Protein AF-0000000080281641 (afdb_homodimer)

Organism: Amycolatopsis orientalis (NCBI:txid31958)

Nearest PDB structures (foldseek):
  5h3r-assembly1_B  TM=7.819E-01  e=1.819E-07  Escherichia coli K-12
  4zzl-assembly1_B  TM=8.267E-01  e=6.321E-07  Pseudomonas aeruginosa
  3bpx-assembly1_A  TM=8.355E-01  e=1.712E-06  unclassified
  1lnw-assembly7_A  TM=7.810E-01  e=3.847E-06  Pseudomonas aeruginosa
  8xzu-assembly1_A  TM=7.624E-01  e=7.171E-06  Escherichia coli O127:H6 str. E2348/69

Radius of gyration: 20.82 Å; Cα contacts (8 Å, |Δi|>4): 315; chains: 2; bounding box: 54×54×47 Å

Solvent-accessible surface area (backbone atoms only — not comparable to full-atom values): 16479 Å² total; per-residue (Å²): 128,52,71,59,52,50,40,51,51,50,32,52,52,40,51,51,50,43,42,49,51,51,50,48,50,51,51,50,53,28,71,76,47,66,68,66,54,67,73,44,48,51,54,51,50,50,31,70,73,70,40,61,41,37,61,65,54,52,12,63,74,65,73,49,53,53,68,59,44,51,53,41,48,52,54,34,41,74,71,47,29,36,40,79,43,67,29,89,90,39,76,87,39,47,33,36,34,70,24,74,55,27,49,52,52,50,52,53,51,48,52,54,48,51,53,51,45,43,74,33,45,58,85,52,52,62,64,58,49,44,50,53,34,51,53,45,44,53,50,45,51,35,42,45,58,52,55,53,55,61,61,63,75,104,128,52,72,59,52,51,40,50,52,49,34,52,52,42,51,51,50,43,40,50,51,52,48,52,50,51,52,50,53,29,71,78,46,63,69,68,53,67,72,46,47,52,55,50,51,48,30,70,74,70,38,62,41,36,62,66,54,52,12,63,75,62,69,49,55,53,69,58,44,50,54,40,47,52,53,34,40,75,70,47,28,35,41,77,42,67,29,91,90,39,76,88,39,49,34,36,35,71,24,74,57,28,49,52,51,50,52,52,50,50,53,53,48,52,54,50,45,43,73,34,45,60,87,53,53,62,65,59,48,44,51,52,34,51,53,47,43,53,50,46,53,34,41,46,58,54,57,53,55,61,62,62,73,104

Structure (mmCIF, N/CA/C/O backbone):
data_AF-0000000080281641-model_v1
#
loop_
_entity.id
_entity.type
_entity.pdbx_description
1 polymer 'MarR family transcriptional regulator'
#
loop_
_atom_site.group_PDB
_atom_site.id
_atom_site.type_symbol
_atom_site.label_atom_id
_atom_site.label_alt_id
_atom_site.label_comp_id
_atom_site.label_asym_id
_atom_site.label_entity_id
_atom_site.label_seq_id
_atom_site.pdbx_PDB_ins_code
_atom_site.Cartn_x
_atom_site.Cartn_y
_atom_site.Cartn_z
_atom_site.occupancy
_atom_site.B_iso_or_equiv
_atom_site.auth_seq_id
_atom_site.auth_comp_id
_atom_site.auth_asym_id
_atom_site.auth_atom_id
_atom_site.pdbx_PDB_model_num
ATOM 1 N N . MET A 1 1 ? 0.02 16.953 20.672 1 68.19 1 MET A N 1
ATOM 2 C CA . MET A 1 1 ? -0.411 15.617 20.234 1 68.19 1 MET A CA 1
ATOM 3 C C . MET A 1 1 ? -0.048 14.57 21.281 1 68.19 1 MET A C 1
ATOM 5 O O . MET A 1 1 ? 1.008 14.656 21.922 1 68.19 1 MET A O 1
ATOM 9 N N . SER A 1 2 ? -0.98 13.789 21.656 1 85.19 2 SER A N 1
ATOM 10 C CA . SER A 1 2 ? -0.761 12.75 22.656 1 85.19 2 SER A CA 1
ATOM 11 C C . SER A 1 2 ? 0.197 11.68 22.141 1 85.19 2 SER A C 1
ATOM 13 O O . SER A 1 2 ? 0.491 11.625 20.938 1 85.19 2 SER A O 1
ATOM 15 N N . SER A 1 3 ? 0.903 11.062 23 1 87.44 3 SER A N 1
ATOM 16 C CA . SER A 1 3 ? 1.768 9.945 22.641 1 87.44 3 SER A CA 1
ATOM 17 C C . SER A 1 3 ? 1.036 8.938 21.75 1 87.44 3 SER A C 1
ATOM 19 O O . SER A 1 3 ? 1.622 8.375 20.828 1 87.44 3 SER A O 1
ATOM 21 N N . ALA A 1 4 ? -0.242 8.844 22.125 1 87.19 4 ALA A N 1
ATOM 22 C CA . ALA A 1 4 ? -1.057 7.926 21.328 1 87.19 4 ALA A CA 1
ATOM 23 C C . ALA A 1 4 ? -1.213 8.43 19.906 1 87.19 4 ALA A C 1
ATOM 25 O O . ALA A 1 4 ? -1.166 7.648 18.953 1 87.19 4 ALA A O 1
ATOM 26 N N . ASP A 1 5 ? -1.375 9.758 19.766 1 88.88 5 ASP A N 1
ATOM 27 C CA . ASP A 1 5 ? -1.498 10.375 18.453 1 88.88 5 ASP A CA 1
ATOM 28 C C . ASP A 1 5 ? -0.212 10.211 17.641 1 88.88 5 ASP A C 1
ATOM 30 O O . ASP A 1 5 ? -0.256 9.906 16.453 1 88.88 5 ASP A O 1
ATOM 34 N N . ASP A 1 6 ? 0.881 10.367 18.328 1 89.75 6 ASP A N 1
ATOM 35 C CA . ASP A 1 6 ? 2.174 10.219 17.672 1 89.75 6 ASP A CA 1
ATOM 36 C C . ASP A 1 6 ? 2.369 8.797 17.156 1 89.75 6 ASP A C 1
ATOM 38 O O . ASP A 1 6 ? 2.875 8.594 16.047 1 89.75 6 ASP A O 1
ATOM 42 N N . ALA A 1 7 ? 1.945 7.855 18.031 1 90.94 7 ALA A N 1
ATOM 43 C CA . ALA A 1 7 ? 2.068 6.449 17.656 1 90.94 7 ALA A CA 1
ATOM 44 C C . ALA A 1 7 ? 1.245 6.145 16.406 1 90.94 7 ALA A C 1
ATOM 46 O O . ALA A 1 7 ? 1.7 5.422 15.516 1 90.94 7 ALA A O 1
ATOM 47 N N . ARG A 1 8 ? 0.127 6.715 16.312 1 92.06 8 ARG A N 1
ATOM 48 C CA . ARG A 1 8 ? -0.756 6.473 15.188 1 92.06 8 ARG A CA 1
ATOM 49 C C . ARG A 1 8 ? -0.228 7.152 13.922 1 92.06 8 ARG A C 1
ATOM 51 O O . ARG A 1 8 ? -0.331 6.602 12.828 1 92.06 8 ARG A O 1
ATOM 58 N N . VAL A 1 9 ? 0.333 8.281 14.07 1 88.62 9 VAL A N 1
ATOM 59 C CA . VAL A 1 9 ? 0.921 8.984 12.93 1 88.62 9 VAL A CA 1
ATOM 60 C C . VAL A 1 9 ? 2.121 8.195 12.406 1 88.62 9 VAL A C 1
ATOM 62 O O . VAL A 1 9 ? 2.301 8.062 11.195 1 88.62 9 VAL A O 1
ATOM 65 N N . ASP A 1 10 ? 2.887 7.695 13.32 1 90.75 10 ASP A N 1
ATOM 66 C CA . ASP A 1 10 ? 4.031 6.887 12.914 1 90.75 10 ASP A CA 1
ATOM 67 C C . ASP A 1 10 ? 3.584 5.617 12.195 1 90.75 10 ASP A C 1
ATOM 69 O O . ASP A 1 10 ? 4.23 5.176 11.242 1 90.75 10 ASP A O 1
ATOM 73 N N . LEU A 1 11 ? 2.502 5.047 12.672 1 94.19 11 LEU A N 1
ATOM 74 C CA . LEU A 1 11 ? 1.952 3.863 12.016 1 94.19 11 LEU A CA 1
ATOM 75 C C . LEU A 1 11 ? 1.547 4.18 10.578 1 94.19 11 LEU A C 1
ATOM 77 O O . LEU A 1 11 ? 1.856 3.416 9.656 1 94.19 11 LEU A O 1
ATOM 81 N N . MET A 1 12 ? 0.92 5.328 10.43 1 90.12 12 MET A N 1
ATOM 82 C CA . MET A 1 12 ? 0.544 5.758 9.086 1 90.12 12 MET A CA 1
ATOM 83 C C . MET A 1 12 ? 1.771 5.867 8.18 1 90.12 12 MET A C 1
ATOM 85 O O . MET A 1 12 ? 1.735 5.449 7.023 1 90.12 12 MET A O 1
ATOM 89 N N . ARG A 1 13 ? 2.805 6.395 8.688 1 86.75 13 ARG A N 1
ATOM 90 C CA . ARG A 1 13 ? 4.031 6.586 7.918 1 86.75 13 ARG A CA 1
ATOM 91 C C . ARG A 1 13 ? 4.625 5.25 7.488 1 86.75 13 ARG A C 1
ATOM 93 O O . ARG A 1 13 ? 5.043 5.09 6.34 1 86.75 13 ARG A O 1
ATOM 100 N N . GLU A 1 14 ? 4.668 4.305 8.367 1 93 14 GLU A N 1
ATOM 101 C CA . GLU A 1 14 ? 5.27 3.012 8.055 1 93 14 GLU A CA 1
ATOM 102 C C . GLU A 1 14 ? 4.383 2.201 7.117 1 93 14 GLU A C 1
ATOM 104 O O . GLU A 1 14 ? 4.883 1.445 6.281 1 93 14 GLU A O 1
ATOM 109 N N . LEU A 1 15 ? 3.082 2.322 7.277 1 93.56 15 LEU A N 1
ATOM 110 C CA . LEU A 1 15 ? 2.168 1.674 6.34 1 93.56 15 LEU A CA 1
ATOM 111 C C . LEU A 1 15 ? 2.346 2.23 4.934 1 93.56 15 LEU A C 1
ATOM 113 O O . LEU A 1 15 ? 2.369 1.473 3.961 1 93.56 15 LEU A O 1
ATOM 117 N N . LYS A 1 16 ? 2.449 3.504 4.828 1 88 16 LYS A N 1
ATOM 118 C CA . LYS A 1 16 ? 2.703 4.145 3.543 1 88 16 LYS A CA 1
ATOM 119 C C . LYS A 1 16 ? 4.02 3.664 2.939 1 88 16 LYS A C 1
ATOM 121 O O . LYS A 1 16 ? 4.086 3.352 1.748 1 88 16 LYS A O 1
ATOM 126 N N . ALA A 1 17 ? 5.051 3.662 3.783 1 88.38 17 ALA A N 1
ATOM 127 C CA . ALA A 1 17 ? 6.344 3.166 3.318 1 88.38 17 ALA A CA 1
ATOM 128 C C . ALA A 1 17 ? 6.238 1.726 2.828 1 88.38 17 ALA A C 1
ATOM 130 O O . ALA A 1 17 ? 6.801 1.373 1.788 1 88.38 17 ALA A O 1
ATOM 131 N N . ALA A 1 18 ? 5.535 0.893 3.568 1 93.88 18 ALA A N 1
ATOM 132 C CA . ALA A 1 18 ? 5.355 -0.501 3.174 1 93.88 18 ALA A CA 1
ATOM 133 C C . ALA A 1 18 ? 4.664 -0.603 1.815 1 93.88 18 ALA A C 1
ATOM 135 O O . ALA A 1 18 ? 5.055 -1.416 0.975 1 93.88 18 ALA A O 1
ATOM 136 N N . SER A 1 19 ? 3.641 0.213 1.631 1 91.12 19 SER A N 1
ATOM 137 C CA . SER A 1 19 ? 2.922 0.231 0.361 1 91.12 19 SER A CA 1
ATOM 138 C C . SER A 1 19 ? 3.836 0.654 -0.785 1 91.12 19 SER A C 1
ATOM 140 O O . SER A 1 19 ? 3.805 0.058 -1.863 1 91.12 19 SER A O 1
ATOM 142 N N . GLN A 1 20 ? 4.621 1.628 -0.599 1 85.25 20 GLN A N 1
ATOM 143 C CA . GLN A 1 20 ? 5.551 2.113 -1.613 1 85.25 20 GLN A CA 1
ATOM 144 C C . GLN A 1 20 ? 6.59 1.052 -1.962 1 85.25 20 GLN A C 1
ATOM 146 O O . GLN A 1 20 ? 6.914 0.854 -3.135 1 85.25 20 GLN A O 1
ATOM 151 N N . LEU A 1 21 ? 7.125 0.414 -0.939 1 89.06 21 LEU A N 1
ATOM 152 C CA . LEU A 1 21 ? 8.125 -0.626 -1.144 1 89.06 21 LEU A CA 1
ATOM 153 C C . LEU A 1 21 ? 7.527 -1.822 -1.876 1 89.06 21 LEU A C 1
ATOM 155 O O . LEU A 1 21 ? 8.164 -2.4 -2.756 1 89.06 21 LEU A O 1
ATOM 159 N N . GLN A 1 22 ? 6.336 -2.193 -1.469 1 89.12 22 GLN A N 1
ATOM 160 C CA . GLN A 1 22 ? 5.637 -3.26 -2.18 1 89.12 22 GLN A CA 1
ATOM 161 C C . GLN A 1 22 ? 5.445 -2.906 -3.65 1 89.12 22 GLN A C 1
ATOM 163 O O . GLN A 1 22 ? 5.656 -3.746 -4.527 1 89.12 22 GLN A O 1
ATOM 168 N N . HIS A 1 23 ? 5.055 -1.687 -3.959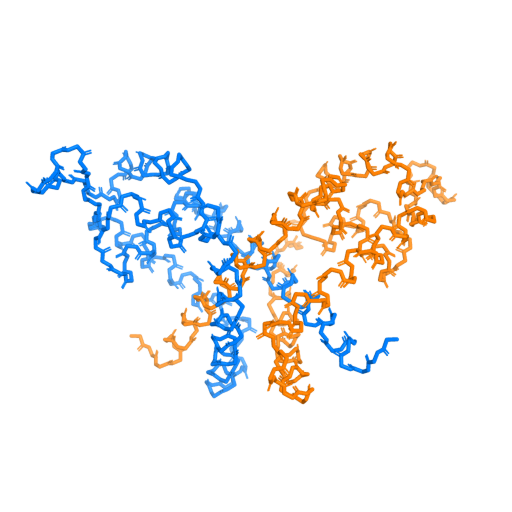 1 84.5 23 HIS A N 1
ATOM 169 C CA . HIS A 1 23 ? 4.887 -1.227 -5.332 1 84.5 23 HIS A CA 1
ATOM 170 C C . HIS A 1 23 ? 6.203 -1.284 -6.098 1 84.5 23 HIS A C 1
ATOM 172 O O . HIS A 1 23 ? 6.242 -1.751 -7.238 1 84.5 23 HIS A O 1
ATOM 178 N N . ALA A 1 24 ? 7.254 -0.791 -5.461 1 84.25 24 ALA A N 1
ATOM 179 C CA . ALA A 1 24 ? 8.57 -0.804 -6.086 1 84.25 24 ALA A CA 1
ATOM 180 C C . ALA A 1 24 ? 8.992 -2.225 -6.453 1 84.25 24 ALA A C 1
ATOM 182 O O . ALA A 1 24 ? 9.508 -2.463 -7.547 1 84.25 24 ALA A O 1
ATOM 183 N N . TRP A 1 25 ? 8.781 -3.146 -5.543 1 85.81 25 TRP A N 1
ATOM 184 C CA . TRP A 1 25 ? 9.125 -4.539 -5.812 1 85.81 25 TRP A CA 1
ATOM 185 C C . TRP A 1 25 ? 8.289 -5.086 -6.969 1 85.81 25 TRP A C 1
ATOM 187 O O . TRP A 1 25 ? 8.812 -5.77 -7.852 1 85.81 25 TRP A O 1
ATOM 197 N N . ILE A 1 26 ? 6.969 -4.84 -6.957 1 83.62 26 ILE A N 1
ATOM 198 C CA . ILE A 1 26 ? 6.059 -5.328 -7.988 1 83.62 26 ILE A CA 1
ATOM 199 C C . ILE A 1 26 ? 6.484 -4.789 -9.352 1 83.62 26 ILE A C 1
ATOM 201 O O . ILE A 1 26 ? 6.543 -5.535 -10.328 1 83.62 26 ILE A O 1
ATOM 205 N N . MET A 1 27 ? 6.793 -3.531 -9.414 1 80.5 27 MET A N 1
ATOM 206 C CA . MET A 1 27 ? 7.211 -2.916 -10.672 1 80.5 27 MET A CA 1
ATOM 207 C C . MET A 1 27 ? 8.531 -3.508 -11.148 1 80.5 27 MET A C 1
ATOM 209 O O . MET A 1 27 ? 8.703 -3.764 -12.344 1 80.5 27 MET A O 1
ATOM 213 N N . GLN A 1 28 ? 9.414 -3.682 -10.273 1 80.5 28 GLN A N 1
ATOM 214 C CA . GLN A 1 28 ? 10.695 -4.281 -10.633 1 80.5 28 GLN A CA 1
ATOM 215 C C . GLN A 1 28 ? 10.508 -5.707 -11.141 1 80.5 28 GLN A C 1
ATOM 217 O O . GLN A 1 28 ? 11.117 -6.094 -12.148 1 80.5 28 GLN A O 1
ATOM 222 N N . ALA A 1 29 ? 9.719 -6.473 -10.414 1 79 29 ALA A N 1
ATOM 223 C CA . ALA A 1 29 ? 9.453 -7.848 -10.828 1 79 29 ALA A CA 1
ATOM 224 C C . ALA A 1 29 ? 8.789 -7.895 -12.203 1 79 29 ALA A C 1
ATOM 226 O O . ALA A 1 29 ? 9.062 -8.789 -13 1 79 29 ALA A O 1
ATOM 227 N N . TRP A 1 30 ? 7.918 -6.957 -12.453 1 76.19 30 TRP A N 1
ATOM 228 C CA . TRP A 1 30 ? 7.223 -6.863 -13.727 1 76.19 30 TRP A CA 1
ATOM 229 C C . TRP A 1 30 ? 8.188 -6.496 -14.852 1 76.19 30 TRP A C 1
ATOM 231 O O . TRP A 1 30 ? 8.07 -6.996 -15.969 1 76.19 30 TRP A O 1
ATOM 241 N N . GLN A 1 31 ? 9.078 -5.57 -14.562 1 72.5 31 GLN A N 1
ATOM 242 C CA . GLN A 1 31 ? 10.086 -5.195 -15.547 1 72.5 31 GLN A CA 1
ATOM 243 C C . GLN A 1 31 ? 10.953 -6.391 -15.93 1 72.5 31 GLN A C 1
ATOM 245 O O . GLN A 1 31 ? 11.328 -6.551 -17.094 1 72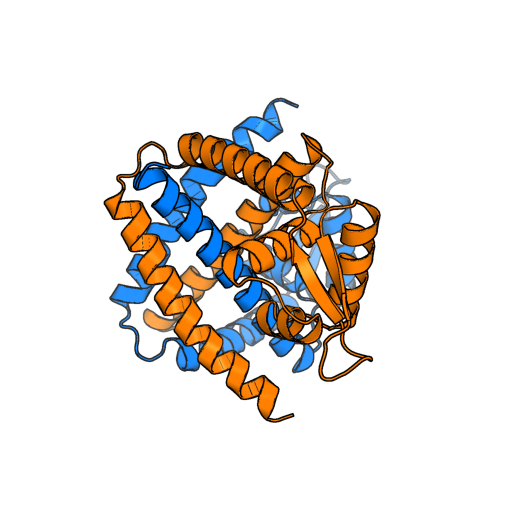.5 31 GLN A O 1
ATOM 250 N N . ASP A 1 32 ? 11.203 -7.113 -14.984 1 70.31 32 ASP A N 1
ATOM 251 C CA . ASP A 1 32 ? 12.055 -8.273 -15.219 1 70.31 32 ASP A CA 1
ATOM 252 C C . ASP A 1 32 ? 11.297 -9.367 -15.984 1 70.31 32 ASP A C 1
ATOM 254 O O . ASP A 1 32 ? 11.898 -10.133 -16.734 1 70.31 32 ASP A O 1
ATOM 258 N N . ASP A 1 33 ? 9.922 -9.336 -15.773 1 67.56 33 ASP A N 1
ATOM 259 C CA . ASP A 1 33 ? 9.086 -10.328 -16.438 1 67.56 33 ASP A CA 1
ATOM 260 C C . ASP A 1 33 ? 7.707 -9.758 -16.766 1 67.56 33 ASP A C 1
ATOM 262 O O . ASP A 1 33 ? 6.75 -9.961 -16.016 1 67.56 33 ASP A O 1
ATOM 266 N N . PRO A 1 34 ? 7.574 -8.984 -17.875 1 63.97 34 PRO A N 1
ATOM 267 C CA . PRO A 1 34 ? 6.418 -8.156 -18.234 1 63.97 34 PRO A CA 1
ATOM 268 C C . PRO A 1 34 ? 5.148 -8.977 -18.438 1 63.97 34 PRO A C 1
ATOM 270 O O . PRO A 1 34 ? 4.066 -8.414 -18.625 1 63.97 34 PRO A O 1
ATOM 273 N N . GLY A 1 35 ? 5.352 -10.234 -18.047 1 65 35 GLY A N 1
ATOM 274 C CA . GLY A 1 35 ? 4.164 -11.039 -18.281 1 65 35 GLY A CA 1
ATOM 275 C C . GLY A 1 35 ? 2.877 -10.328 -17.906 1 65 35 GLY A C 1
ATOM 276 O O . GLY A 1 35 ? 2.559 -9.273 -18.469 1 65 35 GLY A O 1
ATOM 277 N N . LEU A 1 36 ? 2.252 -10.461 -16.875 1 69.19 36 LEU A N 1
ATOM 278 C CA . LEU A 1 36 ? 0.941 -9.984 -16.453 1 69.19 36 LEU A CA 1
ATOM 279 C C . LEU A 1 36 ? 1.062 -8.672 -15.688 1 69.19 36 LEU A C 1
ATOM 281 O O . LEU A 1 36 ? 1.889 -8.547 -14.781 1 69.19 36 LEU A O 1
ATOM 285 N N . HIS A 1 37 ? 0.288 -7.715 -16.156 1 73.94 37 HIS A N 1
ATOM 286 C CA . HIS A 1 37 ? 0.202 -6.457 -15.414 1 73.94 37 HIS A CA 1
ATOM 287 C C . HIS A 1 37 ? -0.095 -6.699 -13.938 1 73.94 37 HIS A C 1
ATOM 289 O O . HIS A 1 37 ? -0.904 -7.566 -13.602 1 73.94 37 HIS A O 1
ATOM 295 N N . PRO A 1 38 ? 0.53 -5.988 -13.133 1 76.69 38 PRO A N 1
ATOM 296 C CA . PRO A 1 38 ? 0.36 -6.176 -11.695 1 76.69 38 PRO A CA 1
ATOM 297 C C . PRO A 1 38 ? -1.106 -6.176 -11.266 1 76.69 38 PRO A C 1
ATOM 299 O O . PRO A 1 38 ? -1.5 -6.957 -10.398 1 76.69 38 PRO A O 1
ATOM 302 N N . ALA A 1 39 ? -1.882 -5.328 -11.891 1 72.31 39 ALA A N 1
ATOM 303 C CA . ALA A 1 39 ? -3.303 -5.281 -11.555 1 72.31 39 ALA A CA 1
ATOM 304 C C . ALA A 1 39 ? -3.996 -6.59 -11.914 1 72.31 39 ALA A C 1
ATOM 306 O O . ALA A 1 39 ? -4.875 -7.059 -11.188 1 72.31 39 ALA A O 1
ATOM 307 N N . ALA A 1 40 ? -3.562 -7.129 -12.953 1 74.38 40 ALA A N 1
ATOM 308 C CA . ALA A 1 40 ? -4.121 -8.406 -13.398 1 74.38 40 ALA A CA 1
ATOM 309 C C . ALA A 1 40 ? -3.684 -9.539 -12.477 1 74.38 40 ALA A C 1
ATOM 311 O O . ALA A 1 40 ? -4.473 -10.438 -12.172 1 74.38 40 ALA A O 1
ATOM 312 N N . ALA A 1 41 ? -2.453 -9.406 -11.984 1 78.31 41 ALA A N 1
ATOM 313 C CA . ALA A 1 41 ? -1.923 -10.422 -11.078 1 78.31 41 ALA A CA 1
ATOM 314 C C . ALA A 1 41 ? -2.713 -10.453 -9.773 1 78.31 41 ALA A C 1
ATOM 316 O O . ALA A 1 41 ? -2.926 -11.523 -9.195 1 78.31 41 ALA A O 1
ATOM 317 N N . MET A 1 42 ? -3.08 -9.328 -9.344 1 82.06 42 MET A N 1
ATOM 318 C CA . MET A 1 42 ? -3.852 -9.25 -8.109 1 82.06 42 MET A CA 1
ATOM 319 C C . MET A 1 42 ? -5.195 -9.961 -8.258 1 82.06 42 MET A C 1
ATOM 321 O O . MET A 1 42 ? -5.656 -10.625 -7.332 1 82.06 42 MET A O 1
ATOM 325 N N . LEU A 1 43 ? -5.82 -9.781 -9.383 1 85.75 43 LEU A N 1
ATOM 326 C CA . LEU A 1 43 ? -7.09 -10.445 -9.641 1 85.75 43 LEU A CA 1
ATOM 327 C C . LEU A 1 43 ? -6.914 -11.961 -9.68 1 85.75 43 LEU A C 1
ATOM 329 O O . LEU A 1 43 ? -7.746 -12.703 -9.156 1 85.75 43 LEU A O 1
ATOM 333 N N . LEU A 1 44 ? -5.855 -12.406 -10.25 1 88.88 44 LEU A N 1
ATOM 334 C CA . LEU A 1 44 ? -5.559 -13.836 -10.297 1 88.88 44 LEU A CA 1
ATOM 335 C C . LEU A 1 44 ? -5.383 -14.398 -8.891 1 88.88 44 LEU A C 1
ATOM 337 O O . LEU A 1 44 ? -5.883 -15.492 -8.594 1 88.88 44 LEU A O 1
ATOM 341 N N . SER A 1 45 ? -4.688 -13.656 -8.117 1 86.62 45 SER A N 1
ATOM 342 C CA . SER A 1 45 ? -4.449 -14.086 -6.746 1 86.62 45 SER A CA 1
ATOM 343 C C . SER A 1 45 ? -5.758 -14.211 -5.969 1 86.62 45 SER A C 1
ATOM 345 O O . SER A 1 45 ? -5.918 -15.125 -5.156 1 86.62 45 SER A O 1
ATOM 347 N N . ASP A 1 46 ? -6.645 -13.273 -6.141 1 86.5 46 ASP A N 1
ATOM 348 C CA . ASP A 1 46 ? -7.949 -13.305 -5.488 1 86.5 46 ASP A CA 1
ATOM 349 C C . ASP A 1 46 ? -8.727 -14.562 -5.875 1 86.5 46 ASP A C 1
ATOM 351 O O . ASP A 1 46 ? -9.266 -15.258 -5.012 1 86.5 46 ASP A O 1
ATOM 355 N N . LEU A 1 47 ? -8.727 -14.891 -7.137 1 91.5 47 LEU A N 1
ATOM 356 C CA . LEU A 1 47 ? -9.414 -16.078 -7.645 1 91.5 47 LEU A CA 1
ATOM 357 C C . LEU A 1 47 ? -8.781 -17.344 -7.09 1 91.5 47 LEU A C 1
ATOM 359 O O . LEU A 1 47 ? -9.484 -18.312 -6.785 1 91.5 47 LEU A O 1
ATOM 363 N N . ALA A 1 48 ? -7.484 -17.312 -6.988 1 88.94 48 ALA A N 1
ATOM 364 C CA . ALA A 1 48 ? -6.773 -18.469 -6.453 1 88.94 48 ALA A CA 1
ATOM 365 C C . ALA A 1 48 ? -7.125 -18.719 -4.988 1 88.94 48 ALA A C 1
ATOM 367 O O . ALA A 1 48 ? -7.273 -19.859 -4.555 1 88.94 48 ALA A O 1
ATOM 368 N N . LYS A 1 49 ? -7.324 -17.688 -4.27 1 84 49 LYS A N 1
ATOM 369 C CA . LYS A 1 49 ? -7.559 -17.781 -2.832 1 84 49 LYS A CA 1
ATOM 370 C C . LYS A 1 49 ? -9.023 -18.078 -2.529 1 84 49 LYS A C 1
ATOM 372 O O . LYS A 1 49 ? -9.328 -18.859 -1.636 1 84 49 LYS A O 1
ATOM 377 N N . HIS A 1 50 ? -9.945 -17.438 -3.244 1 89.44 50 HIS A N 1
ATOM 378 C CA . HIS A 1 50 ? -11.352 -17.469 -2.855 1 89.44 50 HIS A CA 1
ATOM 379 C C . HIS A 1 50 ? -12.172 -18.312 -3.822 1 89.44 50 HIS A C 1
ATOM 381 O O . HIS A 1 50 ? -13.359 -18.547 -3.598 1 89.44 50 HIS A O 1
ATOM 387 N N . GLY A 1 51 ? -11.516 -18.781 -4.859 1 92.12 51 GLY A N 1
ATOM 388 C CA . GLY A 1 51 ? -12.234 -19.562 -5.852 1 92.12 51 GLY A CA 1
ATOM 389 C C . GLY A 1 51 ? -12.953 -18.719 -6.879 1 92.12 51 GLY A C 1
ATOM 390 O O . GLY A 1 51 ? -12.703 -17.516 -6.98 1 92.12 51 GLY A O 1
ATOM 391 N N . GLU A 1 52 ? -13.695 -19.344 -7.656 1 94.56 52 GLU A N 1
ATOM 392 C CA . GLU A 1 52 ? -14.398 -18.641 -8.734 1 94.56 52 GLU A CA 1
ATOM 393 C C . GLU A 1 52 ? -15.305 -17.547 -8.188 1 94.56 52 GLU A C 1
ATOM 395 O O . GLU A 1 52 ? -15.781 -17.641 -7.055 1 94.56 52 GLU A O 1
ATOM 400 N N . ALA A 1 53 ? -15.516 -16.547 -8.898 1 94.56 53 ALA A N 1
ATOM 401 C CA . ALA A 1 53 ? -16.281 -15.391 -8.438 1 94.56 53 ALA A CA 1
ATOM 402 C C . ALA A 1 53 ? -16.906 -14.641 -9.602 1 94.56 53 ALA A C 1
ATOM 404 O O . ALA A 1 53 ? -16.422 -14.727 -10.734 1 94.56 53 ALA A O 1
ATOM 405 N N . ARG A 1 54 ? -17.953 -13.938 -9.258 1 94.38 54 ARG A N 1
ATOM 406 C CA . ARG A 1 54 ? -18.516 -12.984 -10.203 1 94.38 54 ARG A CA 1
ATOM 407 C C . ARG A 1 54 ? -17.688 -11.703 -10.25 1 94.38 54 ARG A C 1
ATOM 409 O O . ARG A 1 54 ? -17.078 -11.328 -9.25 1 94.38 54 ARG A O 1
ATOM 416 N N . PRO A 1 55 ? -17.719 -11.086 -11.43 1 93.38 55 PRO A N 1
ATOM 417 C CA . PRO A 1 55 ? -16.984 -9.812 -11.516 1 93.38 55 PRO A CA 1
ATOM 418 C C . PRO A 1 55 ? -17.406 -8.828 -10.43 1 93.38 55 PRO A C 1
ATOM 420 O O . PRO A 1 55 ? -16.547 -8.125 -9.867 1 93.38 55 PRO A O 1
ATOM 423 N N . SER A 1 56 ? -18.625 -8.797 -10.023 1 90.44 56 SER A N 1
ATOM 424 C CA . SER A 1 56 ? -19.109 -7.879 -9 1 90.44 56 SER A CA 1
ATOM 425 C C . SER A 1 56 ? -18.547 -8.219 -7.629 1 90.44 56 SER A C 1
ATOM 427 O O . SER A 1 56 ? -18.234 -7.32 -6.84 1 90.44 56 SER A O 1
ATOM 429 N N . GLU A 1 57 ? -18.359 -9.438 -7.383 1 90.88 57 GLU A N 1
ATOM 430 C CA . GLU A 1 57 ? -17.766 -9.891 -6.129 1 90.88 57 GLU A CA 1
ATOM 431 C C . GLU A 1 57 ? -16.297 -9.516 -6.051 1 90.88 57 GLU A C 1
ATOM 433 O O . GLU A 1 57 ? -15.805 -9.125 -4.992 1 90.88 57 GLU A O 1
ATOM 438 N N . LEU A 1 58 ? -15.641 -9.68 -7.145 1 89.62 58 LEU A N 1
ATOM 439 C CA . LEU A 1 58 ? -14.234 -9.297 -7.215 1 89.62 58 LEU A CA 1
ATOM 440 C C . LEU A 1 58 ? -14.07 -7.801 -6.961 1 89.62 58 LEU A C 1
ATOM 442 O O . LEU A 1 58 ? -13.164 -7.391 -6.227 1 89.62 58 LEU A O 1
ATOM 446 N N . ALA A 1 59 ? -14.914 -7.016 -7.523 1 87.94 59 ALA A N 1
ATOM 447 C CA . ALA A 1 59 ? -14.867 -5.566 -7.355 1 87.94 59 ALA A CA 1
ATOM 448 C C . ALA A 1 59 ? -15.078 -5.18 -5.895 1 87.94 59 ALA A C 1
ATOM 450 O O . ALA A 1 59 ? -14.352 -4.336 -5.359 1 87.94 59 ALA A O 1
ATOM 451 N N . LYS A 1 60 ? -16.016 -5.82 -5.219 1 83.38 60 LYS A N 1
ATOM 452 C CA . LYS A 1 60 ? -16.328 -5.559 -3.816 1 83.38 60 LYS A CA 1
ATOM 453 C C . LYS A 1 60 ? -15.156 -5.906 -2.916 1 83.38 60 LYS A C 1
ATOM 455 O O . LYS A 1 60 ? -14.781 -5.129 -2.037 1 83.38 60 LYS A O 1
ATOM 460 N N . ARG A 1 61 ? -14.516 -7.07 -3.256 1 80.5 61 ARG A N 1
ATOM 461 C CA . ARG A 1 61 ? -13.398 -7.527 -2.438 1 80.5 61 ARG A CA 1
ATOM 462 C C . ARG A 1 61 ? -12.188 -6.613 -2.602 1 80.5 61 ARG A C 1
ATOM 464 O O . ARG A 1 61 ? -11.398 -6.449 -1.671 1 80.5 61 ARG A O 1
ATOM 471 N N . ARG A 1 62 ? -12.008 -6.066 -3.734 1 78.19 62 ARG A N 1
ATOM 472 C CA . ARG A 1 62 ? -10.828 -5.27 -4.055 1 78.19 62 ARG A CA 1
ATOM 473 C C . ARG A 1 62 ? -11.094 -3.785 -3.82 1 78.19 62 ARG A C 1
ATOM 475 O O . ARG A 1 62 ? -10.195 -2.955 -3.979 1 78.19 62 ARG A O 1
ATOM 482 N N . PHE A 1 63 ? -12.297 -3.428 -3.445 1 75.5 63 PHE A N 1
ATOM 483 C CA . PHE A 1 63 ? -12.719 -2.051 -3.223 1 75.5 63 PHE A CA 1
ATOM 484 C C . PHE A 1 63 ? -12.383 -1.178 -4.426 1 75.5 63 PHE A C 1
ATOM 486 O O . PHE A 1 63 ? -11.812 -0.094 -4.27 1 75.5 63 PHE A O 1
ATOM 493 N N . VAL A 1 64 ? -12.734 -1.662 -5.641 1 79.25 64 VAL A N 1
ATOM 494 C CA . VAL A 1 64 ? -12.586 -0.922 -6.891 1 79.25 64 VAL A CA 1
ATOM 495 C C . VAL A 1 64 ? -13.891 -1.001 -7.688 1 79.25 64 VAL A C 1
ATOM 497 O O . VAL A 1 64 ? -14.773 -1.803 -7.375 1 79.25 64 VAL A O 1
ATOM 500 N N . ASP A 1 65 ? -13.953 -0.171 -8.703 1 84.56 65 ASP A N 1
ATOM 501 C CA . ASP A 1 65 ? -15.148 -0.129 -9.547 1 84.56 65 ASP A CA 1
ATOM 502 C C . ASP A 1 65 ? -15.219 -1.357 -10.445 1 84.56 65 ASP A C 1
ATOM 504 O O . ASP A 1 65 ? -14.195 -1.861 -10.906 1 84.56 65 ASP A O 1
ATOM 508 N N . LEU A 1 66 ? -16.484 -1.767 -10.719 1 90.75 66 LEU A N 1
ATOM 509 C CA . LEU A 1 66 ? -16.719 -2.908 -11.602 1 90.75 66 LEU A CA 1
ATOM 510 C C . LEU A 1 66 ? -16.062 -2.697 -12.961 1 90.75 66 LEU A C 1
ATOM 512 O O . LEU A 1 66 ? -15.57 -3.646 -13.562 1 90.75 66 LEU A O 1
ATOM 516 N N . SER A 1 67 ? -16.031 -1.509 -13.391 1 91.62 67 SER A N 1
ATOM 517 C CA . SER A 1 67 ? -15.445 -1.205 -14.688 1 91.62 67 SER A CA 1
ATOM 518 C C . SER A 1 67 ? -13.953 -1.538 -14.711 1 91.62 67 SER A C 1
ATOM 520 O O . SER A 1 67 ? -13.43 -1.986 -15.734 1 91.62 67 SER A O 1
ATOM 522 N N . VAL A 1 68 ? -13.289 -1.328 -13.641 1 84.56 68 VAL A N 1
ATOM 523 C CA . VAL A 1 68 ? -11.867 -1.615 -13.516 1 84.56 68 VAL A CA 1
ATOM 524 C C . VAL A 1 68 ? -11.641 -3.123 -13.562 1 84.56 68 VAL A C 1
ATOM 526 O O . VAL A 1 68 ? -10.773 -3.604 -14.305 1 84.56 68 VAL A O 1
ATOM 529 N N . VAL A 1 69 ? -12.453 -3.801 -12.836 1 89.75 69 VAL A N 1
ATOM 530 C CA . VAL A 1 69 ? -12.328 -5.254 -12.773 1 89.75 69 VAL A CA 1
ATOM 531 C C . VAL A 1 69 ? -12.656 -5.859 -14.133 1 89.75 69 VAL A C 1
ATOM 533 O O . VAL A 1 69 ? -11.961 -6.766 -14.602 1 89.75 69 VAL A O 1
ATOM 536 N N . SER A 1 70 ? -13.703 -5.34 -14.758 1 91.62 70 SER A N 1
ATOM 537 C CA . SER A 1 70 ? -14.117 -5.867 -16.062 1 91.62 70 SER A CA 1
ATOM 538 C C . SER A 1 70 ? -13.008 -5.723 -17.094 1 91.62 70 SER A C 1
ATOM 540 O O . SER A 1 70 ? -12.75 -6.648 -17.859 1 91.62 70 SER A O 1
ATOM 542 N N . ARG A 1 71 ? -12.398 -4.605 -17.109 1 90.12 71 ARG A N 1
ATOM 543 C CA . ARG A 1 71 ? -11.297 -4.367 -18.031 1 90.12 71 ARG A CA 1
ATOM 544 C C . ARG A 1 71 ? -10.141 -5.324 -17.766 1 90.12 71 ARG A C 1
ATOM 546 O O . ARG A 1 71 ? -9.562 -5.887 -18.688 1 90.12 71 ARG A O 1
ATOM 553 N N . GLN A 1 72 ? -9.836 -5.516 -16.578 1 88.94 72 GLN A N 1
ATOM 554 C CA . GLN A 1 72 ? -8.742 -6.41 -16.203 1 88.94 72 GLN A CA 1
ATOM 555 C C . GLN A 1 72 ? -9.07 -7.855 -16.562 1 88.94 72 GLN A C 1
ATOM 557 O O . GLN A 1 72 ? -8.203 -8.594 -17.031 1 88.94 72 GLN A O 1
ATOM 562 N N . LEU A 1 73 ? -10.32 -8.188 -16.344 1 91.88 73 LEU A N 1
ATOM 563 C CA . LEU A 1 73 ? -10.742 -9.547 -16.672 1 91.88 73 LEU A CA 1
ATOM 564 C C . LEU A 1 73 ? -10.664 -9.789 -18.172 1 91.88 73 LEU A C 1
ATOM 566 O O . LEU A 1 73 ? -10.281 -10.883 -18.609 1 91.88 73 LEU A O 1
ATOM 570 N N . SER A 1 74 ? -11.078 -8.836 -18.922 1 90.75 74 SER A N 1
ATOM 571 C CA . SER A 1 74 ? -10.977 -8.961 -20.375 1 90.75 74 SER A CA 1
ATOM 572 C C . SER A 1 74 ? -9.531 -9.188 -20.812 1 90.75 74 SER A C 1
ATOM 574 O O . SER A 1 74 ? -9.258 -10.031 -21.672 1 90.75 74 SER A O 1
ATOM 576 N N . GLN A 1 75 ? -8.633 -8.516 -20.203 1 88.31 75 GLN A N 1
ATOM 577 C CA . GLN A 1 75 ? -7.211 -8.656 -20.516 1 88.31 75 GLN A CA 1
ATOM 578 C C . GLN A 1 75 ? -6.695 -10.039 -20.109 1 88.31 75 GLN A C 1
ATOM 580 O O . GLN A 1 75 ? -5.93 -10.656 -20.844 1 88.31 75 GLN A O 1
ATOM 585 N N . LEU A 1 76 ? -7.125 -10.508 -19 1 91.06 76 LEU A N 1
ATOM 586 C CA . LEU A 1 76 ? -6.699 -11.805 -18.484 1 91.06 76 LEU A CA 1
ATOM 587 C C . LEU A 1 76 ? -7.262 -12.938 -19.344 1 91.06 76 LEU A C 1
ATOM 589 O O . LEU A 1 76 ? -6.582 -13.938 -19.578 1 91.06 76 LEU A O 1
ATOM 593 N N . SER A 1 77 ? -8.484 -12.703 -19.703 1 92.62 77 SER A N 1
ATOM 594 C CA . SER A 1 77 ? -9.109 -13.68 -20.594 1 92.62 77 SER A CA 1
ATOM 595 C C . SER A 1 77 ? -8.383 -13.766 -21.922 1 92.62 77 SER A C 1
ATOM 597 O O . SER A 1 77 ? -8.086 -14.859 -22.422 1 92.62 77 SER A O 1
ATOM 599 N N . ALA A 1 78 ? -8.094 -12.664 -22.469 1 90.31 78 ALA A N 1
ATOM 600 C CA . ALA A 1 78 ? -7.375 -12.602 -23.734 1 90.31 78 ALA A CA 1
ATOM 601 C C . ALA A 1 78 ? -6.004 -13.266 -23.625 1 90.31 78 ALA A C 1
ATOM 603 O O . ALA A 1 78 ? -5.523 -13.875 -24.578 1 90.31 78 ALA A O 1
ATOM 604 N N . ALA A 1 79 ? -5.43 -13.211 -22.469 1 89.12 79 ALA A N 1
ATOM 605 C CA . ALA A 1 79 ? -4.109 -13.789 -22.219 1 89.12 79 ALA A CA 1
ATOM 606 C C . ALA A 1 79 ? -4.211 -15.258 -21.828 1 89.12 79 ALA A C 1
ATOM 608 O O . ALA A 1 79 ? -3.197 -15.922 -21.609 1 89.12 79 ALA A O 1
ATOM 609 N N . GLY A 1 80 ? -5.461 -15.75 -21.703 1 92.56 80 GLY A N 1
ATOM 610 C CA . GLY A 1 80 ? -5.688 -17.156 -21.375 1 92.56 80 GLY A CA 1
ATOM 611 C C . GLY A 1 80 ? -5.465 -17.469 -19.922 1 92.56 80 GLY A C 1
ATOM 612 O O . GLY A 1 80 ? -5.184 -18.609 -19.562 1 92.56 80 GLY A O 1
ATOM 613 N N . MET A 1 81 ? -5.582 -16.5 -19.062 1 93.94 81 MET A N 1
ATOM 614 C CA . MET A 1 81 ? -5.211 -16.672 -17.656 1 93.94 81 MET A CA 1
ATOM 615 C C . MET A 1 81 ? -6.438 -16.984 -16.797 1 93.94 81 MET A C 1
ATOM 617 O O . MET A 1 81 ? -6.309 -17.375 -15.641 1 93.94 81 MET A O 1
ATOM 621 N N . ILE A 1 82 ? -7.551 -16.719 -17.328 1 95.81 82 ILE A N 1
ATOM 622 C CA . ILE A 1 82 ? -8.797 -17.016 -16.625 1 95.81 82 ILE A CA 1
ATOM 623 C C . ILE A 1 82 ? -9.773 -17.688 -17.594 1 95.81 82 ILE A C 1
ATOM 625 O O . ILE A 1 82 ? -9.609 -17.625 -18.812 1 95.81 82 ILE A O 1
ATOM 629 N N . ASP A 1 83 ? -10.727 -18.328 -17.016 1 95.88 83 ASP A N 1
ATOM 630 C CA . ASP A 1 83 ? -11.867 -18.891 -17.719 1 95.88 83 ASP A CA 1
ATOM 631 C C . ASP A 1 83 ? -13.172 -18.203 -17.312 1 95.88 83 ASP A C 1
ATOM 633 O O . ASP A 1 83 ? -13.328 -17.781 -16.172 1 95.88 83 ASP A O 1
ATOM 637 N N . ARG A 1 84 ? -13.984 -18.031 -18.266 1 93.38 84 ARG A N 1
ATOM 638 C CA . ARG A 1 84 ? -15.281 -17.406 -18.047 1 93.38 84 ARG A CA 1
ATOM 639 C C . ARG A 1 84 ? -16.422 -18.328 -18.453 1 93.38 84 ARG A C 1
ATOM 641 O O . ARG A 1 84 ? -16.344 -18.969 -19.516 1 93.38 84 ARG A O 1
ATOM 648 N N . ARG A 1 85 ? -17.375 -18.453 -17.609 1 92.06 85 ARG A N 1
ATOM 649 C CA . ARG A 1 85 ? -18.562 -19.203 -17.969 1 92.06 85 ARG A CA 1
ATOM 650 C C . ARG A 1 85 ? -19.828 -18.484 -17.484 1 92.06 85 ARG A C 1
ATOM 652 O O . ARG A 1 85 ? -19.797 -17.75 -16.5 1 92.06 85 ARG A O 1
ATOM 659 N N . PRO A 1 86 ? -20.953 -18.609 -18.234 1 89.75 86 PRO A N 1
ATOM 660 C CA . PRO A 1 86 ? -22.203 -18 -17.781 1 89.75 86 PRO A CA 1
ATOM 661 C C . PRO A 1 86 ? -22.688 -18.578 -16.453 1 89.75 86 PRO A C 1
ATOM 663 O O . PRO A 1 86 ? -22.531 -19.766 -16.188 1 89.75 86 PRO A O 1
ATOM 666 N N . ALA A 1 87 ? -23.188 -17.656 -15.641 1 85.75 87 ALA A N 1
ATOM 667 C CA . ALA A 1 87 ? -23.781 -18.125 -14.391 1 85.75 87 ALA A CA 1
ATOM 668 C C . ALA A 1 87 ? -25.094 -18.875 -14.664 1 85.75 87 ALA A C 1
ATOM 670 O O . ALA A 1 87 ? -25.906 -18.453 -15.484 1 85.75 87 ALA A O 1
ATOM 671 N N . PRO A 1 88 ? -25.203 -19.984 -14.055 1 80.56 88 PRO A N 1
ATOM 672 C CA . PRO A 1 88 ? -26.375 -20.812 -14.328 1 80.56 88 PRO A CA 1
ATOM 673 C C . PRO A 1 88 ? -27.688 -20.078 -14.031 1 80.56 88 PRO A C 1
ATOM 675 O O . PRO A 1 88 ? -28.672 -20.25 -14.758 1 80.56 88 PRO A O 1
ATOM 678 N N . GLU A 1 89 ? -27.688 -19.297 -13.016 1 80.56 89 GLU A N 1
ATOM 679 C CA . GLU A 1 89 ? -28.938 -18.703 -12.562 1 80.56 89 GLU A CA 1
ATOM 680 C C . GLU A 1 89 ? -29.203 -17.359 -13.242 1 80.56 89 GLU A C 1
ATOM 682 O O . GLU A 1 89 ? -30.312 -16.828 -13.18 1 80.56 89 GLU A O 1
ATOM 687 N N . ASP A 1 90 ? -28.219 -16.766 -13.719 1 69.62 90 ASP A N 1
ATOM 688 C CA . ASP A 1 90 ? -28.297 -15.453 -14.344 1 69.62 90 ASP A CA 1
ATOM 689 C C . ASP A 1 90 ? -27.406 -15.391 -15.586 1 69.62 90 ASP A C 1
ATOM 691 O O . ASP A 1 90 ? -26.203 -15.18 -15.484 1 69.62 90 ASP A O 1
ATOM 695 N N . GLY A 1 91 ? -27.938 -15.68 -16.734 1 67.25 91 GLY A N 1
ATOM 696 C CA . GLY A 1 91 ? -27.203 -15.719 -17.984 1 67.25 91 GLY A CA 1
ATOM 697 C C . GLY A 1 91 ? -26.422 -14.453 -18.25 1 67.25 91 GLY A C 1
ATOM 698 O O . GLY A 1 91 ? -25.469 -14.461 -19.047 1 67.25 91 GLY A O 1
ATOM 699 N N . ARG A 1 92 ? -26.781 -13.398 -17.531 1 74.19 92 ARG A N 1
ATOM 700 C CA . ARG A 1 92 ? -26.094 -12.133 -17.781 1 74.19 92 ARG A CA 1
ATOM 701 C C . ARG A 1 92 ? -24.844 -12.008 -16.906 1 74.19 92 ARG A C 1
ATOM 703 O O . ARG A 1 92 ? -23.953 -11.211 -17.188 1 74.19 92 ARG A O 1
ATOM 710 N N . ALA A 1 93 ? -24.906 -12.93 -15.953 1 84.12 93 ALA A N 1
ATOM 711 C CA . ALA A 1 93 ? -23.75 -12.891 -15.055 1 84.12 93 ALA A CA 1
ATOM 712 C C . ALA A 1 93 ? -22.719 -13.945 -15.445 1 84.12 93 ALA A C 1
ATOM 714 O O . ALA A 1 93 ? -23.062 -14.984 -16.016 1 84.12 93 ALA A O 1
ATOM 715 N N . SER A 1 94 ? -21.531 -13.586 -15.398 1 92.25 94 SER A N 1
ATOM 716 C CA . SER A 1 94 ? -20.469 -14.531 -15.703 1 92.25 94 SER A CA 1
ATOM 717 C C . SER A 1 94 ? -19.734 -14.961 -14.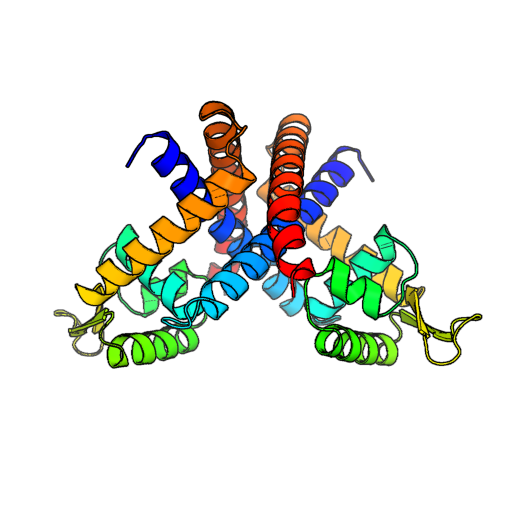438 1 92.25 94 SER A C 1
ATOM 719 O O . SER A 1 94 ? -19.703 -14.219 -13.453 1 92.25 94 SER A O 1
ATOM 721 N N . ILE A 1 95 ? -19.281 -16.203 -14.453 1 95 95 ILE A N 1
ATOM 722 C CA . ILE A 1 95 ? -18.422 -16.719 -13.398 1 95 95 ILE A CA 1
ATOM 723 C C . ILE A 1 95 ? -17 -16.844 -13.914 1 95 95 ILE A C 1
ATOM 725 O O . ILE A 1 95 ? -16.75 -17.406 -14.984 1 95 95 ILE A O 1
ATOM 729 N N . ILE A 1 96 ? -16.125 -16.297 -13.125 1 96.56 96 ILE A N 1
ATOM 730 C CA . ILE A 1 96 ? -14.719 -16.25 -13.508 1 96.56 96 ILE A CA 1
ATOM 731 C C . ILE A 1 96 ? -13.922 -17.266 -12.688 1 96.56 96 ILE A C 1
ATOM 733 O O . ILE A 1 96 ? -14.133 -17.375 -11.477 1 96.56 96 ILE A O 1
ATOM 737 N N . SER A 1 97 ? -13.078 -18.031 -13.344 1 96.38 97 SER A N 1
ATOM 738 C CA . SER A 1 97 ? -12.18 -18.953 -12.648 1 96.38 97 SER A CA 1
ATOM 739 C C . SER A 1 97 ? -10.766 -18.875 -13.203 1 96.38 97 SER A C 1
ATOM 741 O O . SER A 1 97 ? -10.547 -18.344 -14.297 1 96.38 97 SER A O 1
ATOM 743 N N . LEU A 1 98 ? -9.891 -19.359 -12.383 1 95 98 LEU A N 1
ATOM 744 C CA . LEU A 1 98 ? -8.5 -19.406 -12.812 1 95 98 LEU A CA 1
ATOM 745 C C . LEU A 1 98 ? -8.281 -20.531 -13.82 1 95 98 LEU A C 1
ATOM 747 O O . LEU A 1 98 ? -8.766 -21.641 -13.633 1 95 98 LEU A O 1
ATOM 751 N N . SER A 1 99 ? -7.59 -20.188 -14.914 1 95.88 99 SER A N 1
ATOM 752 C CA . SER A 1 99 ? -7.164 -21.234 -15.844 1 95.88 99 SER A CA 1
ATOM 753 C C . SER A 1 99 ? -5.891 -21.922 -15.367 1 95.88 99 SER A C 1
ATOM 755 O O . SER A 1 99 ? -5.281 -21.484 -14.383 1 95.88 99 SER A O 1
ATOM 757 N N . GLU A 1 100 ? -5.512 -23.016 -16.031 1 94.94 100 GLU A N 1
ATOM 758 C CA . GLU A 1 100 ? -4.246 -23.672 -15.734 1 94.94 100 GLU A CA 1
ATOM 759 C C . GLU A 1 100 ? -3.064 -22.734 -15.969 1 94.94 100 GLU A C 1
ATOM 761 O O . GLU A 1 100 ? -2.121 -22.703 -15.18 1 94.94 100 GLU A O 1
ATOM 766 N N . ARG A 1 101 ? -3.191 -21.984 -17 1 93 101 ARG A N 1
ATOM 767 C CA . ARG A 1 101 ? -2.143 -21.016 -17.297 1 93 101 ARG A CA 1
ATOM 768 C C . ARG A 1 101 ? -2.074 -19.938 -16.234 1 93 101 ARG A C 1
ATOM 770 O O . ARG A 1 101 ? -0.984 -19.516 -15.836 1 93 101 ARG A O 1
ATOM 777 N N . GLY A 1 102 ? -3.246 -19.531 -15.82 1 91.56 102 GLY A N 1
ATOM 778 C CA . GLY A 1 102 ? -3.301 -18.547 -14.758 1 91.56 102 GLY A CA 1
ATOM 779 C C . GLY A 1 102 ? -2.678 -19.031 -13.461 1 91.56 102 GLY A C 1
ATOM 780 O O . GLY A 1 102 ? -1.947 -18.297 -12.797 1 91.56 102 GLY A O 1
ATOM 781 N N . ARG A 1 103 ? -2.883 -20.234 -13.18 1 92.38 103 ARG A N 1
ATOM 782 C CA . ARG A 1 103 ? -2.32 -20.844 -11.977 1 92.38 103 ARG A CA 1
ATOM 783 C C . ARG A 1 103 ? -0.802 -20.938 -12.062 1 92.38 103 ARG A C 1
ATOM 785 O O . ARG A 1 103 ? -0.098 -20.641 -11.094 1 92.38 103 ARG A O 1
ATOM 792 N N . ALA A 1 104 ? -0.347 -21.344 -13.188 1 90.56 104 ALA A N 1
ATOM 793 C CA . ALA A 1 104 ? 1.093 -21.453 -13.398 1 90.56 104 ALA A CA 1
ATOM 794 C C . ALA A 1 104 ? 1.782 -20.109 -13.258 1 90.56 104 ALA A C 1
ATOM 796 O O . ALA A 1 104 ? 2.871 -20.016 -12.688 1 90.56 104 ALA A O 1
ATOM 797 N N . GLU A 1 105 ? 1.108 -19.109 -13.789 1 87.12 105 GLU A N 1
ATOM 798 C CA . GLU A 1 105 ? 1.66 -17.766 -13.695 1 87.12 105 GLU A CA 1
ATOM 799 C C . GLU A 1 105 ? 1.717 -17.281 -12.242 1 87.12 105 GLU A C 1
ATOM 801 O O . GLU A 1 105 ? 2.703 -16.672 -11.82 1 87.12 105 GLU A O 1
ATOM 806 N N . LEU A 1 106 ? 0.717 -17.578 -11.492 1 86.94 106 LEU A N 1
ATOM 807 C CA . LEU A 1 106 ? 0.691 -17.219 -10.078 1 86.94 106 LEU A CA 1
ATOM 808 C C . LEU A 1 106 ? 1.799 -17.938 -9.312 1 86.94 106 LEU A C 1
ATOM 810 O O . LEU A 1 106 ? 2.438 -17.344 -8.438 1 86.94 106 LEU A O 1
ATOM 814 N N . ASP A 1 107 ? 2.008 -19.125 -9.648 1 88 107 ASP A N 1
ATOM 815 C CA . ASP A 1 107 ? 3.047 -19.906 -8.984 1 88 107 ASP A CA 1
ATOM 816 C C . ASP A 1 107 ? 4.434 -19.328 -9.266 1 88 107 ASP A C 1
ATOM 818 O O . ASP A 1 107 ? 5.281 -19.281 -8.375 1 88 107 ASP A O 1
ATOM 822 N N . ARG A 1 108 ? 4.617 -18.922 -10.477 1 86.81 108 ARG A N 1
ATOM 823 C CA . ARG A 1 108 ? 5.883 -18.312 -10.852 1 86.81 108 ARG A CA 1
ATOM 824 C C . ARG A 1 108 ? 6.105 -17 -10.086 1 86.81 108 ARG A C 1
ATOM 826 O O . ARG A 1 108 ? 7.211 -16.75 -9.602 1 86.81 108 ARG A O 1
ATOM 833 N N . ARG A 1 109 ? 5.105 -16.234 -9.977 1 84.88 109 ARG A N 1
ATOM 834 C CA . ARG A 1 109 ? 5.203 -14.969 -9.266 1 84.88 109 ARG A CA 1
ATOM 835 C C . ARG A 1 109 ? 5.445 -15.195 -7.777 1 84.88 109 ARG A C 1
ATOM 837 O O . ARG A 1 109 ? 6.203 -14.461 -7.148 1 84.88 109 ARG A O 1
ATOM 844 N N . ARG A 1 110 ? 4.781 -16.172 -7.246 1 87 110 ARG A N 1
ATOM 845 C CA . ARG A 1 110 ? 4.973 -16.531 -5.84 1 87 110 ARG A CA 1
ATOM 846 C C . ARG A 1 110 ? 6.418 -16.922 -5.566 1 87 110 ARG A C 1
ATOM 848 O O . ARG A 1 110 ? 6.988 -16.547 -4.543 1 87 110 ARG A O 1
ATOM 855 N N . ALA A 1 111 ? 6.992 -17.672 -6.469 1 89.5 111 ALA A N 1
ATOM 856 C CA . ALA A 1 111 ? 8.383 -18.078 -6.312 1 89.5 111 ALA A CA 1
ATOM 857 C C . ALA A 1 111 ? 9.312 -16.875 -6.305 1 89.5 111 ALA A C 1
ATOM 859 O O . ALA A 1 111 ? 10.258 -16.812 -5.508 1 89.5 111 ALA A O 1
ATOM 860 N N . GLY A 1 112 ? 9.055 -15.922 -7.223 1 88.25 112 GLY A N 1
ATOM 861 C CA . GLY A 1 112 ? 9.836 -14.688 -7.246 1 88.25 112 GLY A CA 1
ATOM 862 C C . GLY A 1 112 ? 9.719 -13.883 -5.965 1 88.25 112 GLY A C 1
ATOM 863 O O . GLY A 1 112 ? 10.711 -13.359 -5.465 1 88.25 112 GLY A O 1
ATOM 864 N N . TYR A 1 113 ? 8.555 -13.867 -5.453 1 88.94 113 TYR A N 1
ATOM 865 C CA . TYR A 1 113 ? 8.32 -13.156 -4.199 1 88.94 113 TYR A CA 1
ATOM 866 C C . TYR A 1 113 ? 9.07 -13.828 -3.051 1 88.94 113 TYR A C 1
ATOM 868 O O . TYR A 1 113 ? 9.695 -13.148 -2.23 1 88.94 113 TYR A O 1
ATOM 876 N N . LEU A 1 114 ? 8.984 -15.117 -2.996 1 92.44 114 LEU A N 1
ATOM 877 C CA . LEU A 1 114 ? 9.625 -15.852 -1.911 1 92.44 114 LEU A CA 1
ATOM 878 C C . LEU A 1 114 ? 11.141 -15.672 -1.954 1 92.44 114 LEU A C 1
ATOM 880 O O . LEU A 1 114 ? 11.781 -15.523 -0.912 1 92.44 114 LEU A O 1
ATOM 884 N N . ASP A 1 115 ? 11.68 -15.617 -3.158 1 92 115 ASP A N 1
ATOM 885 C CA . ASP A 1 115 ? 13.109 -15.367 -3.314 1 92 115 ASP A CA 1
ATOM 886 C C . ASP A 1 115 ? 13.492 -13.984 -2.801 1 92 115 ASP A C 1
ATOM 888 O O . ASP A 1 115 ? 14.469 -13.828 -2.068 1 92 115 ASP A O 1
ATOM 892 N N . PHE A 1 116 ? 12.711 -13.023 -3.164 1 91.31 116 PHE A N 1
ATOM 893 C CA . PHE A 1 116 ? 12.938 -11.648 -2.738 1 91.31 116 PHE A CA 1
ATOM 894 C C . PHE A 1 116 ? 12.836 -11.531 -1.222 1 91.31 116 PHE A C 1
ATOM 896 O O . PHE A 1 116 ? 13.688 -10.898 -0.588 1 91.31 116 PHE A O 1
ATOM 903 N N . MET A 1 117 ? 11.797 -12.156 -0.632 1 92.88 117 MET A N 1
ATOM 904 C CA . MET A 1 117 ? 11.562 -12.07 0.808 1 92.88 117 MET A CA 1
ATOM 905 C C . MET A 1 117 ? 12.664 -12.789 1.579 1 92.88 117 MET A C 1
ATOM 907 O O . MET A 1 117 ? 13.039 -12.367 2.676 1 92.88 117 MET A O 1
ATOM 911 N N . GLU A 1 118 ? 13.156 -13.805 0.973 1 93.06 118 GLU A N 1
ATOM 912 C CA . GLU A 1 118 ? 14.281 -14.492 1.595 1 93.06 118 GLU A CA 1
ATOM 913 C C . GLU A 1 118 ? 15.508 -13.586 1.675 1 93.06 118 GLU A C 1
ATOM 915 O O . GLU A 1 118 ? 16.203 -13.562 2.693 1 93.06 118 GLU A O 1
ATOM 920 N N . ARG A 1 119 ? 15.75 -12.82 0.659 1 93.38 119 ARG A N 1
ATOM 921 C CA . ARG A 1 119 ? 16.875 -11.883 0.65 1 93.38 119 ARG A CA 1
ATOM 922 C C . ARG A 1 119 ? 16.641 -10.75 1.649 1 93.38 119 ARG A C 1
ATOM 924 O O . ARG A 1 119 ? 17.594 -10.289 2.289 1 93.38 119 ARG A O 1
ATOM 931 N N . ALA A 1 120 ? 15.422 -10.367 1.773 1 94.12 120 ALA A N 1
ATOM 932 C CA . ALA A 1 120 ? 15.117 -9.195 2.586 1 94.12 120 ALA A CA 1
ATOM 933 C C . ALA A 1 120 ? 14.953 -9.57 4.055 1 94.12 120 ALA A C 1
ATOM 935 O O . ALA A 1 120 ? 15.391 -8.836 4.945 1 94.12 120 ALA A O 1
ATOM 936 N N . LEU A 1 121 ? 14.297 -10.773 4.332 1 95.31 121 LEU A N 1
ATOM 937 C CA . LEU A 1 121 ? 13.891 -11.109 5.691 1 95.31 121 LEU A CA 1
ATOM 938 C C . LEU A 1 121 ? 14.477 -12.453 6.117 1 95.31 121 LEU A C 1
ATOM 940 O O . LEU A 1 121 ? 14 -13.062 7.078 1 95.31 121 LEU A O 1
ATOM 944 N N . GLY A 1 122 ? 15.422 -12.906 5.383 1 92.75 122 GLY A N 1
ATOM 945 C CA . GLY A 1 122 ? 16.031 -14.195 5.668 1 92.75 122 GLY A CA 1
ATOM 946 C C . GLY A 1 122 ? 16.547 -14.305 7.09 1 92.75 122 GLY A C 1
ATOM 947 O O . GLY A 1 122 ? 16.641 -15.406 7.641 1 92.75 122 GLY A O 1
ATOM 948 N N . ASP A 1 123 ? 16.875 -13.172 7.715 1 94.56 123 ASP A N 1
ATOM 949 C CA . ASP A 1 123 ? 17.422 -13.156 9.062 1 94.56 123 ASP A CA 1
ATOM 950 C C . ASP A 1 123 ? 16.312 -13.109 10.109 1 94.56 123 ASP A C 1
ATOM 952 O O . ASP A 1 123 ? 16.578 -13.188 11.312 1 94.56 123 ASP A O 1
ATOM 956 N N . TRP A 1 124 ? 15.117 -12.953 9.68 1 96.75 124 TRP A N 1
ATOM 957 C CA . TRP A 1 124 ? 13.992 -12.984 10.617 1 96.75 124 TRP A CA 1
ATOM 958 C C . TRP A 1 124 ? 13.609 -14.414 10.961 1 96.75 124 TRP A C 1
ATOM 960 O O . TRP A 1 124 ? 13.586 -15.289 10.094 1 96.75 124 TRP A O 1
ATOM 970 N N . THR A 1 125 ? 13.297 -14.664 12.211 1 96.12 125 THR A N 1
ATOM 971 C CA . THR A 1 125 ? 12.727 -15.953 12.578 1 96.12 125 THR A CA 1
ATOM 972 C C . THR A 1 125 ? 11.305 -16.094 12.031 1 96.12 125 THR A C 1
ATOM 974 O O . THR A 1 125 ? 10.641 -15.094 11.773 1 96.12 125 THR A O 1
ATOM 977 N N . GLU A 1 126 ? 10.875 -17.281 11.883 1 95.38 126 GLU A N 1
ATOM 978 C CA . GLU A 1 126 ? 9.5 -17.547 11.477 1 95.38 126 GLU A CA 1
ATOM 979 C C . GLU A 1 126 ? 8.508 -16.906 12.445 1 95.38 126 GLU A C 1
ATOM 981 O O . GLU A 1 126 ? 7.484 -16.359 12.023 1 95.38 126 GLU A O 1
ATOM 986 N N . GLU A 1 127 ? 8.812 -16.938 13.695 1 95.88 127 GLU A N 1
ATOM 987 C CA . GLU A 1 127 ? 7.941 -16.375 14.727 1 95.88 127 GLU A CA 1
ATOM 988 C C . GLU A 1 127 ? 7.785 -14.867 14.562 1 95.88 127 GLU A C 1
ATOM 990 O O . GLU A 1 127 ? 6.688 -14.328 14.719 1 95.88 127 GLU A O 1
ATOM 995 N N . LYS A 1 128 ? 8.867 -14.211 14.242 1 96.62 128 LYS A N 1
ATOM 996 C CA . LYS A 1 128 ? 8.836 -12.766 14.047 1 96.62 128 LYS A CA 1
ATOM 997 C C . LYS A 1 128 ? 7.941 -12.391 12.867 1 96.62 128 LYS A C 1
ATOM 999 O O . LYS A 1 128 ? 7.152 -11.445 12.953 1 96.62 128 LYS A O 1
ATOM 1004 N N . VAL A 1 129 ? 7.984 -13.195 11.789 1 96.94 129 VAL A N 1
ATOM 1005 C CA . VAL A 1 129 ? 7.172 -12.961 10.602 1 96.94 129 VAL A CA 1
ATOM 1006 C C . VAL A 1 129 ? 5.699 -13.211 10.93 1 96.94 129 VAL A C 1
ATOM 1008 O O . VAL A 1 129 ? 4.836 -12.398 10.586 1 96.94 129 VAL A O 1
ATOM 1011 N N . VAL A 1 130 ? 5.434 -14.273 11.617 1 96.44 130 VAL A N 1
ATOM 1012 C CA . VAL A 1 130 ? 4.062 -14.648 11.945 1 96.44 130 VAL A CA 1
ATOM 1013 C C . VAL A 1 130 ? 3.451 -13.602 12.883 1 96.44 130 VAL A C 1
ATOM 1015 O O . VAL A 1 130 ? 2.289 -13.227 12.719 1 96.44 130 VAL A O 1
ATOM 1018 N N . ASP A 1 131 ? 4.234 -13.094 13.805 1 96.31 131 ASP A N 1
ATOM 1019 C CA . ASP A 1 131 ? 3.754 -12.078 14.734 1 96.31 131 ASP A CA 1
ATOM 1020 C C . ASP A 1 131 ? 3.354 -10.797 14 1 96.31 131 ASP A C 1
ATOM 1022 O O . ASP A 1 131 ? 2.277 -10.25 14.242 1 96.31 131 ASP A O 1
ATOM 1026 N N . LEU A 1 132 ? 4.23 -10.336 13.117 1 97.44 132 LEU A N 1
ATOM 1027 C CA . LEU A 1 132 ? 3.918 -9.156 12.32 1 97.44 132 LEU A CA 1
ATOM 1028 C C . LEU A 1 132 ? 2.656 -9.383 11.492 1 97.44 132 LEU A C 1
ATOM 1030 O O . LEU A 1 132 ? 1.771 -8.523 11.453 1 97.44 132 LEU A O 1
ATOM 1034 N N . THR A 1 133 ? 2.543 -10.555 10.891 1 97.06 133 THR A N 1
ATOM 1035 C CA . THR A 1 133 ? 1.415 -10.891 10.031 1 97.06 133 THR A CA 1
ATOM 1036 C C . THR A 1 133 ? 0.112 -10.898 10.82 1 97.06 133 THR A C 1
ATOM 1038 O O . THR A 1 133 ? -0.899 -10.352 10.375 1 97.06 133 THR A O 1
ATOM 1041 N N . THR A 1 134 ? 0.198 -11.469 11.992 1 96.88 134 THR A N 1
ATOM 1042 C CA . THR A 1 134 ? -0.985 -11.578 12.836 1 96.88 134 THR A CA 1
ATOM 1043 C C . THR A 1 134 ? -1.469 -10.195 13.273 1 96.88 134 THR A C 1
ATOM 1045 O O . THR A 1 134 ? -2.666 -9.906 13.219 1 96.88 134 THR A O 1
ATOM 1048 N N . ARG A 1 135 ? -0.582 -9.344 13.688 1 97 135 ARG A N 1
ATOM 1049 C CA . ARG A 1 135 ? -0.939 -7.996 14.125 1 97 135 ARG A CA 1
ATOM 1050 C C . ARG A 1 135 ? -1.483 -7.168 12.961 1 97 135 ARG A C 1
ATOM 1052 O O . ARG A 1 135 ? -2.436 -6.406 13.133 1 97 135 ARG A O 1
ATOM 1059 N N . LEU A 1 136 ? -0.871 -7.309 11.789 1 97.06 136 LEU A N 1
ATOM 1060 C CA . LEU A 1 136 ? -1.354 -6.633 10.586 1 97.06 136 LEU A CA 1
ATOM 1061 C C . LEU A 1 136 ? -2.768 -7.086 10.242 1 97.06 136 LEU A C 1
ATOM 1063 O O . LEU A 1 136 ? -3.617 -6.266 9.891 1 97.06 136 LEU A O 1
ATOM 1067 N N . ALA A 1 137 ? -2.986 -8.391 10.359 1 95.88 137 ALA A N 1
ATOM 1068 C CA . ALA A 1 137 ? -4.305 -8.945 10.062 1 95.88 137 ALA A CA 1
ATOM 1069 C C . ALA A 1 137 ? -5.363 -8.367 11.008 1 95.88 137 ALA A C 1
ATOM 1071 O O . ALA A 1 137 ? -6.473 -8.047 10.578 1 95.88 137 ALA A O 1
ATOM 1072 N N . GLU A 1 138 ? -5.047 -8.281 12.289 1 97.06 138 GLU A N 1
ATOM 1073 C CA . GLU A 1 138 ? -5.957 -7.688 13.266 1 97.06 138 GLU A CA 1
ATOM 1074 C C . GLU A 1 138 ? -6.266 -6.23 12.922 1 97.06 138 GLU A C 1
ATOM 1076 O O . GLU A 1 138 ? -7.422 -5.809 12.961 1 97.06 138 GLU A O 1
ATOM 1081 N N . MET A 1 139 ? -5.211 -5.469 12.609 1 97.25 139 MET A N 1
ATOM 1082 C CA . MET A 1 139 ? -5.387 -4.074 12.203 1 97.25 139 MET A CA 1
ATOM 1083 C C . MET A 1 139 ? -6.285 -3.973 10.977 1 97.25 139 MET A C 1
ATOM 1085 O O . MET A 1 139 ? -7.219 -3.168 10.953 1 97.25 139 MET A O 1
ATOM 1089 N N . ASN A 1 140 ? -5.945 -4.801 9.93 1 95.12 140 ASN A N 1
ATOM 1090 C CA . ASN A 1 140 ? -6.723 -4.781 8.695 1 95.12 140 ASN A CA 1
ATOM 1091 C C . ASN A 1 140 ? -8.195 -5.074 8.961 1 95.12 140 ASN A C 1
ATOM 1093 O O . ASN A 1 140 ? -9.078 -4.438 8.375 1 95.12 140 ASN A O 1
ATOM 1097 N N . LYS A 1 141 ? -8.438 -6.047 9.805 1 94.5 141 LYS A N 1
ATOM 1098 C CA . LYS A 1 141 ? -9.805 -6.398 10.172 1 94.5 141 LYS A CA 1
ATOM 1099 C C . LYS A 1 141 ? -10.531 -5.211 10.797 1 94.5 141 LYS A C 1
ATOM 1101 O O . LYS A 1 141 ? -11.672 -4.906 10.422 1 94.5 141 LYS A O 1
ATOM 1106 N N . ASP A 1 142 ? -9.922 -4.543 11.758 1 95.38 142 ASP A N 1
ATOM 1107 C CA . ASP A 1 142 ? -10.539 -3.426 12.469 1 95.38 142 ASP A CA 1
ATOM 1108 C C . ASP A 1 142 ? -10.758 -2.238 11.531 1 95.38 142 ASP A C 1
ATOM 1110 O O . ASP A 1 142 ? -11.789 -1.569 11.602 1 95.38 142 ASP A O 1
ATOM 1114 N N . ILE A 1 143 ? -9.797 -1.975 10.648 1 93.56 143 ILE A N 1
ATOM 1115 C CA . ILE A 1 143 ? -9.922 -0.875 9.703 1 93.56 143 ILE A CA 1
ATOM 1116 C C . ILE A 1 143 ? -11.039 -1.174 8.711 1 93.56 143 ILE A C 1
ATOM 1118 O O . ILE A 1 143 ? -11.836 -0.292 8.375 1 93.56 143 ILE A O 1
ATOM 1122 N N . ARG A 1 144 ? -11.094 -2.385 8.203 1 89.12 144 ARG A N 1
ATOM 1123 C CA . ARG A 1 144 ? -12.141 -2.793 7.273 1 89.12 144 ARG A CA 1
ATOM 1124 C C . ARG A 1 144 ? -13.523 -2.566 7.879 1 89.12 144 ARG A C 1
ATOM 1126 O O . ARG A 1 144 ? -14.453 -2.152 7.18 1 89.12 144 ARG A O 1
ATOM 1133 N N . ALA A 1 145 ? -13.688 -2.883 9.109 1 90.5 145 ALA A N 1
ATOM 1134 C CA . ALA A 1 145 ? -14.969 -2.746 9.789 1 90.5 145 ALA A CA 1
ATOM 1135 C C . ALA A 1 145 ? -15.453 -1.299 9.766 1 90.5 145 ALA A C 1
ATOM 1137 O O . ALA A 1 145 ? -16.656 -1.042 9.625 1 90.5 145 ALA A O 1
ATOM 1138 N N . VAL A 1 146 ? -14.523 -0.388 9.852 1 90.06 146 VAL A N 1
ATOM 1139 C CA . VAL A 1 146 ? -14.891 1.024 9.891 1 90.06 146 VAL A CA 1
ATOM 1140 C C . VAL A 1 146 ? -15.148 1.531 8.477 1 90.06 146 VAL A C 1
ATOM 1142 O O . VAL A 1 146 ? -16.062 2.33 8.258 1 90.06 146 VAL A O 1
ATOM 1145 N N . LEU A 1 147 ? -14.391 1.056 7.469 1 86.06 147 LEU A N 1
ATOM 1146 C CA . LEU A 1 147 ? -14.547 1.512 6.094 1 86.06 147 LEU A CA 1
ATOM 1147 C C . LEU A 1 147 ? -15.812 0.938 5.473 1 86.06 147 LEU A C 1
ATOM 1149 O O . LEU A 1 147 ? -16.422 1.559 4.594 1 86.06 147 LEU A O 1
ATOM 1153 N N . SER A 1 148 ? -16.141 -0.334 5.762 1 76.44 148 SER A N 1
ATOM 1154 C CA . SER A 1 148 ? -17.344 -0.979 5.254 1 76.44 148 SER A CA 1
ATOM 1155 C C . SER A 1 148 ? -18.609 -0.279 5.758 1 76.44 148 SER A C 1
ATOM 1157 O O . SER A 1 148 ? -19.641 -0.309 5.102 1 76.44 148 SER A O 1
ATOM 1159 N N . VAL A 1 149 ? -18.562 0.085 6.906 1 60.38 149 VAL A N 1
ATOM 1160 C CA . VAL A 1 149 ? -19.719 0.775 7.465 1 60.38 149 VAL A CA 1
ATOM 1161 C C . VAL A 1 149 ? -20 2.049 6.668 1 60.38 149 VAL A C 1
ATOM 1163 O O . VAL A 1 149 ? -21.156 2.408 6.438 1 60.38 149 VAL A O 1
ATOM 1166 N N . ARG A 1 150 ? -19.141 2.756 6.246 1 56.28 150 ARG A N 1
ATOM 1167 C CA . ARG A 1 150 ? -19.375 3.977 5.477 1 56.28 150 ARG A CA 1
ATOM 1168 C C . ARG A 1 150 ? -19.859 3.652 4.07 1 56.28 150 ARG A C 1
ATOM 1170 O O . ARG A 1 150 ? -20.422 4.512 3.393 1 56.28 150 ARG A O 1
ATOM 1177 N N . THR A 1 151 ? -19.406 2.684 3.387 1 50.19 151 THR A N 1
ATOM 1178 C CA . THR A 1 151 ? -19.891 2.355 2.047 1 50.19 151 THR A CA 1
ATOM 1179 C C . THR A 1 151 ? -21.344 1.919 2.082 1 50.19 151 THR A C 1
ATOM 1181 O O . THR A 1 151 ? -22 1.862 1.044 1 50.19 151 THR A O 1
ATOM 1184 N N . CYS A 1 152 ? -21.875 1.174 3.02 1 35.72 152 CYS A N 1
ATOM 1185 C CA . CYS A 1 152 ? -23.297 0.848 2.961 1 35.72 152 CYS A CA 1
ATOM 1186 C C . CYS A 1 152 ? -24.141 2.102 3.117 1 35.72 152 CYS A C 1
ATOM 1188 O O . CYS A 1 152 ? -25.359 2.055 2.934 1 35.72 152 CYS A O 1
ATOM 1190 N N . GLU A 1 153 ? -23.781 3.035 3.822 1 31.89 153 GLU A N 1
ATOM 1191 C CA . GLU A 1 153 ? -24.797 4.066 4.004 1 31.89 153 GLU A CA 1
ATOM 1192 C C . GLU A 1 153 ? -24.984 4.898 2.738 1 31.89 153 GLU A C 1
ATOM 1194 O O . GLU A 1 153 ? -25.828 5.789 2.689 1 31.89 153 GLU A O 1
ATOM 1199 N N . VAL A 1 154 ? -24.125 4.629 1.689 1 26.89 154 VAL A N 1
ATOM 1200 C CA . VAL A 1 154 ? -24.781 5.273 0.559 1 26.89 154 VAL A CA 1
ATOM 1201 C C . VAL A 1 154 ? -25.906 4.379 0.032 1 26.89 154 VAL A C 1
ATOM 1203 O O . VAL A 1 154 ? -25.688 3.189 -0.218 1 26.89 154 VAL A O 1
ATOM 1206 N N . MET B 1 1 ? 5.492 -26.25 0.257 1 68.81 1 MET B N 1
ATOM 1207 C CA . MET B 1 1 ? 5.969 -24.969 0.769 1 68.81 1 MET B CA 1
ATOM 1208 C C . MET B 1 1 ? 6.25 -25.047 2.266 1 68.81 1 MET B C 1
ATOM 1210 O O . MET B 1 1 ? 5.543 -25.75 2.998 1 68.81 1 MET B O 1
ATOM 1214 N N . SER B 1 2 ? 7.375 -24.609 2.648 1 85.5 2 SER B N 1
ATOM 1215 C CA . SER B 1 2 ? 7.762 -24.625 4.055 1 85.5 2 SER B CA 1
ATOM 1216 C C . SER B 1 2 ? 6.879 -23.703 4.883 1 85.5 2 SER B C 1
ATOM 1218 O O . SER B 1 2 ? 6.141 -22.875 4.336 1 85.5 2 SER B O 1
ATOM 1220 N N . SER B 1 3 ? 6.707 -24 6.117 1 87.5 3 SER B N 1
ATOM 1221 C CA . SER B 1 3 ? 5.984 -23.141 7.043 1 87.5 3 SER B CA 1
ATOM 1222 C C . SER B 1 3 ? 6.461 -21.688 6.934 1 87.5 3 SER B C 1
ATOM 1224 O O . SER B 1 3 ? 5.66 -20.766 7.012 1 87.5 3 SER B O 1
ATOM 1226 N N . ALA B 1 4 ? 7.789 -21.656 6.734 1 87.38 4 ALA B N 1
ATOM 1227 C CA . ALA B 1 4 ? 8.359 -20.328 6.582 1 87.38 4 ALA B CA 1
ATOM 1228 C C . ALA B 1 4 ? 7.844 -19.641 5.316 1 87.38 4 ALA B C 1
ATOM 1230 O O . ALA B 1 4 ? 7.551 -18.453 5.32 1 87.38 4 ALA B O 1
ATOM 1231 N N . ASP B 1 5 ? 7.699 -20.438 4.23 1 89 5 ASP B N 1
ATOM 1232 C CA . ASP B 1 5 ? 7.176 -19.922 2.969 1 89 5 ASP B CA 1
ATOM 1233 C C . ASP B 1 5 ? 5.723 -19.484 3.119 1 89 5 ASP B C 1
ATOM 1235 O O . ASP B 1 5 ? 5.34 -18.422 2.607 1 89 5 ASP B O 1
ATOM 1239 N N . ASP B 1 6 ? 4.98 -20.25 3.834 1 90 6 ASP B N 1
ATOM 1240 C CA . ASP B 1 6 ? 3.576 -19.922 4.059 1 90 6 ASP B CA 1
ATOM 1241 C C . ASP B 1 6 ? 3.438 -18.609 4.828 1 90 6 ASP B C 1
ATOM 1243 O O . ASP B 1 6 ? 2.572 -17.797 4.516 1 90 6 ASP B O 1
ATOM 1247 N N . ALA B 1 7 ? 4.332 -18.484 5.844 1 91.06 7 ALA B N 1
ATOM 1248 C CA . ALA B 1 7 ? 4.312 -17.281 6.652 1 91.06 7 ALA B CA 1
ATOM 1249 C C . ALA B 1 7 ? 4.605 -16.047 5.797 1 91.06 7 ALA B C 1
ATOM 1251 O O . ALA B 1 7 ? 3.965 -15 5.957 1 91.06 7 ALA B O 1
ATOM 1252 N N . ARG B 1 8 ? 5.477 -16.203 4.906 1 92.06 8 ARG B N 1
ATOM 1253 C CA . ARG B 1 8 ? 5.859 -15.078 4.051 1 92.06 8 ARG B CA 1
ATOM 1254 C C . ARG B 1 8 ? 4.762 -14.766 3.039 1 92.06 8 ARG B C 1
ATOM 1256 O O . ARG B 1 8 ? 4.508 -13.602 2.732 1 92.06 8 ARG B O 1
ATOM 1263 N N . VAL B 1 9 ? 4.129 -15.75 2.551 1 88.69 9 VAL B N 1
ATOM 1264 C CA . VAL B 1 9 ? 3.02 -15.539 1.623 1 88.69 9 VAL B CA 1
ATOM 1265 C C . VAL B 1 9 ? 1.865 -14.844 2.342 1 88.69 9 VAL B C 1
ATOM 1267 O O . VAL B 1 9 ? 1.24 -13.938 1.789 1 88.69 9 VAL B O 1
ATOM 1270 N N . ASP B 1 10 ? 1.6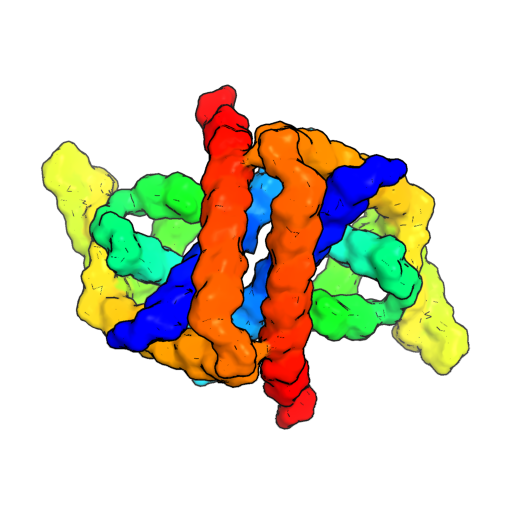22 -15.266 3.537 1 91 10 ASP B N 1
ATOM 1271 C CA . ASP B 1 10 ? 0.571 -14.633 4.324 1 91 10 ASP B CA 1
ATOM 1272 C C . ASP B 1 10 ? 0.907 -13.164 4.602 1 91 10 ASP B C 1
ATOM 1274 O O . ASP B 1 10 ? 0.021 -12.312 4.605 1 91 10 ASP B O 1
ATOM 1278 N N . LEU B 1 11 ? 2.172 -12.906 4.855 1 94.25 11 LEU B N 1
ATOM 1279 C CA . LEU B 1 11 ? 2.611 -11.531 5.078 1 94.25 11 LEU B CA 1
ATOM 1280 C C . LEU B 1 11 ? 2.35 -10.672 3.844 1 94.25 11 LEU B C 1
ATOM 1282 O O . LEU B 1 11 ? 1.837 -9.555 3.955 1 94.25 11 LEU B O 1
ATOM 1286 N N . MET B 1 12 ? 2.652 -11.258 2.691 1 90.19 12 MET B N 1
ATOM 1287 C CA . MET B 1 12 ? 2.381 -10.547 1.443 1 90.19 12 MET B CA 1
ATOM 1288 C C . MET B 1 12 ? 0.899 -10.211 1.322 1 90.19 12 MET B C 1
ATOM 1290 O O . MET B 1 12 ? 0.545 -9.102 0.915 1 90.19 12 MET B O 1
ATOM 1294 N N . ARG B 1 13 ? 0.077 -11.102 1.664 1 86.88 13 ARG B N 1
ATOM 1295 C CA . ARG B 1 13 ? -1.367 -10.914 1.563 1 86.88 13 ARG B CA 1
ATOM 1296 C C . ARG B 1 13 ? -1.838 -9.789 2.484 1 86.88 13 ARG B C 1
ATOM 1298 O O . ARG B 1 13 ? -2.643 -8.945 2.084 1 86.88 13 ARG B O 1
ATOM 1305 N N . GLU B 1 14 ? -1.359 -9.766 3.688 1 93.06 14 GLU B N 1
ATOM 1306 C CA . GLU B 1 14 ? -1.8 -8.758 4.652 1 93.06 14 GLU B CA 1
ATOM 1307 C C . GLU B 1 14 ? -1.232 -7.383 4.312 1 93.06 14 GLU B C 1
ATOM 1309 O O . GLU B 1 14 ? -1.883 -6.363 4.547 1 93.06 14 GLU B O 1
ATOM 1314 N N . LEU B 1 15 ? -0.017 -7.344 3.807 1 93.62 15 LEU B N 1
ATOM 1315 C CA . LEU B 1 15 ? 0.548 -6.078 3.346 1 93.62 15 LEU B CA 1
ATOM 1316 C C . LEU B 1 15 ? -0.269 -5.508 2.191 1 93.62 15 LEU B C 1
ATOM 1318 O O . LEU B 1 15 ? -0.542 -4.305 2.156 1 93.62 15 LEU B O 1
ATOM 1322 N N . LYS B 1 16 ? -0.629 -6.336 1.273 1 88.06 16 LYS B N 1
ATOM 1323 C CA . LYS B 1 16 ? -1.482 -5.922 0.163 1 88.06 16 LYS B CA 1
ATOM 1324 C C . LYS B 1 16 ? -2.824 -5.398 0.667 1 88.06 16 LYS B C 1
ATOM 1326 O O . LYS B 1 16 ? -3.303 -4.359 0.207 1 88.06 16 LYS B O 1
ATOM 1331 N N . ALA B 1 17 ? -3.418 -6.16 1.579 1 88.5 17 ALA B N 1
ATOM 1332 C CA . ALA B 1 17 ? -4.68 -5.719 2.166 1 88.5 17 ALA B CA 1
ATOM 1333 C C . ALA B 1 17 ? -4.527 -4.359 2.842 1 88.5 17 ALA B C 1
ATOM 1335 O O . ALA B 1 17 ? -5.387 -3.488 2.701 1 88.5 17 ALA B O 1
ATOM 1336 N N . ALA B 1 18 ? -3.453 -4.188 3.586 1 93.94 18 ALA B N 1
ATOM 1337 C CA . ALA B 1 18 ? -3.201 -2.916 4.258 1 93.94 18 ALA B CA 1
ATOM 1338 C C . ALA B 1 18 ? -3.104 -1.774 3.248 1 93.94 18 ALA B C 1
ATOM 1340 O O . ALA B 1 18 ? -3.645 -0.69 3.475 1 93.94 18 ALA B O 1
ATOM 1341 N N . SER B 1 19 ? -2.402 -2.027 2.162 1 91.12 19 SER B N 1
ATOM 1342 C CA . SER B 1 19 ? -2.262 -1.024 1.11 1 91.12 19 SER B CA 1
ATOM 1343 C C . SER B 1 19 ? -3.613 -0.672 0.499 1 91.12 19 SER B C 1
ATOM 1345 O O . SER B 1 19 ? -3.908 0.502 0.266 1 91.12 19 SER B O 1
ATOM 1347 N N . GLN B 1 20 ? -4.414 -1.611 0.238 1 85.25 20 GLN B N 1
ATOM 1348 C CA . GLN B 1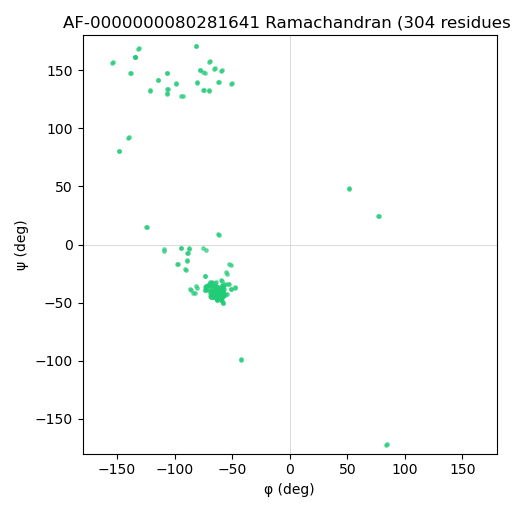 20 ? -5.742 -1.398 -0.331 1 85.25 20 GLN B CA 1
ATOM 1349 C C . GLN B 1 20 ? -6.629 -0.599 0.621 1 85.25 20 GLN B C 1
ATOM 1351 O O . GLN B 1 20 ? -7.348 0.306 0.195 1 85.25 20 GLN B O 1
ATOM 1356 N N . LEU B 1 21 ? -6.594 -0.964 1.879 1 88.94 21 LEU B N 1
ATOM 1357 C CA . LEU B 1 21 ? -7.395 -0.275 2.885 1 88.94 21 LEU B CA 1
ATOM 1358 C C . LEU B 1 21 ? -6.93 1.169 3.051 1 88.94 21 LEU B C 1
ATOM 1360 O O . LEU B 1 21 ? -7.754 2.076 3.191 1 88.94 21 LEU B O 1
ATOM 1364 N N . GLN B 1 22 ? -5.633 1.351 3.088 1 88.94 22 GLN B N 1
ATOM 1365 C CA . GLN B 1 22 ? -5.094 2.705 3.139 1 88.94 22 GLN B CA 1
ATOM 1366 C C . GLN B 1 22 ? -5.562 3.529 1.942 1 88.94 22 GLN B C 1
ATOM 1368 O O . GLN B 1 22 ? -5.949 4.691 2.096 1 88.94 22 GLN B O 1
ATOM 1373 N N . HIS B 1 23 ? -5.551 2.969 0.75 1 84.5 23 HIS B N 1
ATOM 1374 C CA . HIS B 1 23 ? -6.023 3.646 -0.453 1 84.5 23 HIS B CA 1
ATOM 1375 C C . HIS B 1 23 ? -7.504 3.998 -0.342 1 84.5 23 HIS B C 1
ATOM 1377 O O . HIS B 1 23 ? -7.906 5.117 -0.672 1 84.5 23 HIS B O 1
ATOM 1383 N N . ALA B 1 24 ? -8.281 3.027 0.111 1 84.19 24 ALA B N 1
ATOM 1384 C CA . ALA B 1 24 ? -9.719 3.25 0.273 1 84.19 24 ALA B CA 1
ATOM 1385 C C . ALA B 1 24 ? -9.984 4.414 1.219 1 84.19 24 ALA B C 1
ATOM 1387 O O . ALA B 1 24 ? -10.844 5.258 0.944 1 84.19 24 ALA B O 1
ATOM 1388 N N . TRP B 1 25 ? -9.266 4.445 2.312 1 85.5 25 TRP B N 1
ATOM 1389 C CA . TRP B 1 25 ? -9.438 5.539 3.264 1 85.5 25 TRP B CA 1
ATOM 1390 C C . TRP B 1 25 ? -9.047 6.871 2.635 1 85.5 25 TRP B C 1
ATOM 1392 O O . TRP B 1 25 ? -9.742 7.875 2.803 1 85.5 25 TRP B O 1
ATOM 1402 N N . ILE B 1 26 ? -7.902 6.93 1.944 1 83.44 26 ILE B N 1
ATOM 1403 C CA . ILE B 1 26 ? -7.406 8.148 1.317 1 83.44 26 ILE B CA 1
ATOM 1404 C C . ILE B 1 26 ? -8.422 8.656 0.299 1 83.44 26 ILE B C 1
ATOM 1406 O O . ILE B 1 26 ? -8.734 9.852 0.265 1 83.44 26 ILE B O 1
ATOM 1410 N N . MET B 1 27 ? -8.945 7.777 -0.486 1 80.56 27 MET B N 1
ATOM 1411 C CA . MET B 1 27 ? -9.93 8.164 -1.495 1 80.56 27 MET B CA 1
ATOM 1412 C C . MET B 1 27 ? -11.203 8.68 -0.841 1 80.56 27 MET B C 1
ATOM 1414 O O . MET B 1 27 ? -11.781 9.672 -1.3 1 80.56 27 MET B O 1
ATOM 1418 N N . GLN B 1 28 ? -11.617 8.039 0.151 1 80.56 28 GLN B N 1
ATOM 1419 C CA . GLN B 1 28 ? -12.805 8.484 0.871 1 80.56 28 GLN B CA 1
ATOM 1420 C C . GLN B 1 28 ? -12.586 9.859 1.492 1 80.56 28 GLN B C 1
ATOM 1422 O O . GLN B 1 28 ? -13.461 10.727 1.413 1 80.56 28 GLN B O 1
ATOM 1427 N N . ALA B 1 29 ? -11.445 10.016 2.139 1 78.94 29 ALA B N 1
ATOM 1428 C CA . ALA B 1 29 ? -11.117 11.305 2.754 1 78.94 29 ALA B CA 1
ATOM 1429 C C . ALA B 1 29 ? -11.055 12.414 1.709 1 78.94 29 ALA B C 1
ATOM 1431 O O . ALA B 1 29 ? -11.461 13.547 1.974 1 78.94 29 ALA B O 1
ATOM 1432 N N . TRP B 1 30 ? -10.539 12.094 0.562 1 76.31 30 TRP B N 1
ATOM 1433 C CA . TRP B 1 30 ? -10.43 13.047 -0.538 1 76.31 30 TRP B CA 1
ATOM 1434 C C . TRP B 1 30 ? -11.805 13.414 -1.076 1 76.31 30 TRP B C 1
ATOM 1436 O O . TRP B 1 30 ? -12.047 14.57 -1.436 1 76.31 30 TRP B O 1
ATOM 1446 N N . GLN B 1 31 ? -12.656 12.422 -1.21 1 72.81 31 GLN B N 1
ATOM 1447 C CA . GLN B 1 31 ? -14.016 12.688 -1.655 1 72.81 31 GLN B CA 1
ATOM 1448 C C . GLN B 1 31 ? -14.734 13.641 -0.701 1 72.81 31 GLN B C 1
ATOM 1450 O O . GLN B 1 31 ? -15.492 14.508 -1.135 1 72.81 31 GLN B O 1
ATOM 1455 N N . ASP B 1 32 ? -14.461 13.438 0.465 1 70.31 32 ASP B N 1
ATOM 1456 C CA . ASP B 1 32 ? -15.109 14.266 1.479 1 70.31 32 ASP B CA 1
ATOM 1457 C C . ASP B 1 32 ? -14.523 15.68 1.49 1 70.31 32 ASP B C 1
ATOM 1459 O O . ASP B 1 32 ? -15.227 16.641 1.819 1 70.31 32 ASP B O 1
ATOM 1463 N N . ASP B 1 33 ? -13.203 15.734 1.048 1 67.56 33 ASP B N 1
ATOM 1464 C CA . ASP B 1 33 ? -12.523 17.031 1.021 1 67.56 33 ASP B CA 1
ATOM 1465 C C . ASP B 1 33 ? -11.508 17.094 -0.118 1 67.56 33 ASP B C 1
ATOM 1467 O O . ASP B 1 33 ? -10.32 16.875 0.093 1 67.56 33 ASP B O 1
ATOM 1471 N N . PRO B 1 34 ? -11.969 17.359 -1.363 1 64.19 34 PRO B N 1
ATOM 1472 C CA . PRO B 1 34 ? -11.211 17.234 -2.609 1 64.19 34 PRO B CA 1
ATOM 1473 C C . PRO B 1 34 ? -9.992 18.141 -2.652 1 64.19 34 PRO B C 1
ATOM 1475 O O . PRO B 1 34 ? -9.164 18.047 -3.566 1 64.19 34 PRO B O 1
ATOM 1478 N N . GLY B 1 35 ? -9.797 18.703 -1.472 1 64.81 35 GLY B N 1
ATOM 1479 C CA . GLY B 1 35 ? -8.664 19.625 -1.515 1 64.81 35 GLY B CA 1
ATOM 1480 C C . GLY B 1 35 ? -7.484 19.078 -2.297 1 64.81 35 GLY B C 1
ATOM 1481 O O . GLY B 1 35 ? -7.605 18.781 -3.486 1 64.81 35 GLY B O 1
ATOM 1482 N N . LEU B 1 36 ? -6.488 18.562 -1.827 1 69.25 36 LEU B N 1
ATOM 1483 C CA . LEU B 1 36 ? -5.223 18.156 -2.422 1 69.25 36 LEU B CA 1
ATOM 1484 C C . LEU B 1 36 ? -5.27 16.688 -2.844 1 69.25 36 LEU B C 1
ATOM 1486 O O . LEU B 1 36 ? -5.691 15.828 -2.066 1 69.25 36 LEU B O 1
ATOM 1490 N N . HIS B 1 37 ? -4.918 16.469 -4.09 1 73.75 37 HIS B N 1
ATOM 1491 C CA . HIS B 1 37 ? -4.777 15.102 -4.57 1 73.75 37 HIS B CA 1
ATOM 1492 C C . HIS B 1 37 ? -3.887 14.281 -3.643 1 73.75 37 HIS B C 1
ATOM 1494 O O . HIS B 1 37 ? -2.867 14.781 -3.154 1 73.75 37 HIS B O 1
ATOM 1500 N N . PRO B 1 38 ? -4.258 13.117 -3.406 1 76.38 38 PRO B N 1
ATOM 1501 C CA . PRO B 1 38 ? -3.508 12.258 -2.486 1 76.38 38 PRO B CA 1
ATOM 1502 C C . PRO B 1 38 ? -2.018 12.203 -2.812 1 76.38 38 PRO B C 1
ATOM 1504 O O . PRO B 1 38 ? -1.183 12.195 -1.905 1 76.38 38 PRO B O 1
ATOM 1507 N N . ALA B 1 39 ? -1.712 12.18 -4.074 1 72.38 39 ALA B N 1
ATOM 1508 C CA . ALA B 1 39 ? -0.306 12.148 -4.469 1 72.38 39 ALA B CA 1
ATOM 1509 C C . ALA B 1 39 ? 0.415 13.422 -4.039 1 72.38 39 ALA B C 1
ATOM 1511 O O . ALA B 1 39 ? 1.575 13.375 -3.625 1 72.38 39 ALA B O 1
ATOM 1512 N N . ALA B 1 40 ? -0.281 14.461 -4.109 1 74.12 40 ALA B N 1
ATOM 1513 C CA . ALA B 1 40 ? 0.279 15.75 -3.699 1 74.12 40 ALA B CA 1
ATOM 1514 C C . ALA B 1 40 ? 0.448 15.812 -2.184 1 74.12 40 ALA B C 1
ATOM 1516 O O . ALA B 1 40 ? 1.44 16.359 -1.688 1 74.12 40 ALA B O 1
ATOM 1517 N N . ALA B 1 41 ? -0.494 15.164 -1.498 1 78.25 41 ALA B N 1
ATOM 1518 C CA . ALA B 1 41 ? -0.441 15.141 -0.038 1 78.25 41 ALA B CA 1
ATOM 1519 C C . ALA B 1 41 ? 0.787 14.383 0.455 1 78.25 41 ALA B C 1
ATOM 1521 O O . ALA B 1 41 ? 1.392 14.758 1.464 1 78.25 41 ALA B O 1
ATOM 1522 N N . MET B 1 42 ? 1.094 13.367 -0.214 1 82 42 MET B N 1
ATOM 1523 C CA . MET B 1 42 ? 2.256 12.57 0.172 1 82 42 MET B CA 1
ATOM 1524 C C . MET B 1 42 ? 3.539 13.391 0.048 1 82 42 MET B C 1
ATOM 1526 O O . MET B 1 42 ? 4.434 13.281 0.889 1 82 42 MET B O 1
ATOM 1530 N N . LEU B 1 43 ? 3.641 14.164 -0.988 1 85.69 43 LEU B N 1
ATOM 1531 C CA . LEU B 1 43 ? 4.809 15.016 -1.178 1 85.69 43 LEU B CA 1
ATOM 1532 C C . LEU B 1 43 ? 4.898 16.062 -0.077 1 85.69 43 LEU B C 1
ATOM 1534 O O . LEU B 1 43 ? 5.984 16.344 0.431 1 85.69 43 LEU B O 1
ATOM 1538 N N . LEU B 1 44 ? 3.793 16.594 0.298 1 88.81 44 LEU B N 1
ATOM 1539 C CA . LEU B 1 44 ? 3.752 17.578 1.379 1 88.81 44 LEU B CA 1
ATOM 1540 C C . LEU B 1 44 ? 4.234 16.969 2.688 1 88.81 44 LEU B C 1
ATOM 1542 O O . LEU B 1 44 ? 4.992 17.594 3.432 1 88.81 44 LEU B O 1
ATOM 1546 N N . SER B 1 45 ? 3.777 15.781 2.914 1 86.62 45 SER B N 1
ATOM 1547 C CA . SER B 1 45 ? 4.168 15.086 4.133 1 86.62 45 SER B CA 1
ATOM 1548 C C . SER B 1 45 ? 5.672 14.844 4.176 1 86.62 45 SER B C 1
ATOM 1550 O O . SER B 1 45 ? 6.293 14.938 5.238 1 86.62 45 SER B O 1
ATOM 1552 N N . ASP B 1 46 ? 6.238 14.461 3.074 1 86.44 46 ASP B N 1
ATOM 1553 C CA . ASP B 1 46 ? 7.68 14.242 2.977 1 86.44 46 ASP B CA 1
ATOM 1554 C C . ASP B 1 46 ? 8.453 15.516 3.316 1 86.44 46 ASP B C 1
ATOM 1556 O O . ASP B 1 46 ? 9.391 15.484 4.109 1 86.44 46 ASP B O 1
ATOM 1560 N N . LEU B 1 47 ? 8.023 16.609 2.783 1 91.5 47 LEU B N 1
ATOM 1561 C CA . LEU B 1 47 ? 8.656 17.906 3.035 1 91.5 47 LEU B CA 1
ATOM 1562 C C . LEU B 1 47 ? 8.516 18.297 4.5 1 91.5 47 LEU B C 1
ATOM 1564 O O . LEU B 1 47 ? 9.438 18.875 5.082 1 91.5 47 LEU B O 1
ATOM 1568 N N . ALA B 1 48 ? 7.375 18 5.031 1 88.94 48 ALA B N 1
ATOM 1569 C CA . ALA B 1 48 ? 7.137 18.312 6.438 1 88.94 48 ALA B CA 1
ATOM 1570 C C . ALA B 1 48 ? 8.062 17.516 7.344 1 88.94 48 ALA B C 1
ATOM 1572 O O . ALA B 1 48 ? 8.57 18.031 8.344 1 88.94 48 ALA B O 1
ATOM 1573 N N . LYS B 1 49 ? 8.344 16.328 7.008 1 83.88 49 LYS B N 1
ATOM 1574 C CA . LYS B 1 49 ? 9.117 15.414 7.832 1 83.88 49 LYS B CA 1
ATOM 1575 C C . LYS B 1 49 ? 10.617 15.656 7.656 1 83.88 49 LYS B C 1
ATOM 1577 O O . LYS B 1 49 ? 11.375 15.625 8.625 1 83.88 49 LYS B O 1
ATOM 1582 N N . HIS B 1 50 ? 11.07 15.875 6.41 1 89.31 50 HIS B N 1
ATOM 1583 C CA . HIS B 1 50 ? 12.5 15.859 6.121 1 89.31 50 HIS B CA 1
ATOM 1584 C C . HIS B 1 50 ? 13.016 17.266 5.812 1 89.31 50 HIS B C 1
ATOM 1586 O O . HIS B 1 50 ? 14.219 17.469 5.652 1 89.31 50 HIS B O 1
ATOM 1592 N N . GLY B 1 51 ? 12.094 18.188 5.754 1 92.19 51 GLY B N 1
ATOM 1593 C CA . GLY B 1 51 ? 12.492 19.547 5.422 1 92.19 51 GLY B CA 1
ATOM 1594 C C . GLY B 1 51 ? 12.594 19.797 3.93 1 92.19 51 GLY B C 1
ATOM 1595 O O . GLY B 1 51 ? 12.125 18.984 3.127 1 92.19 51 GLY B O 1
ATOM 1596 N N . GLU B 1 52 ? 13.094 20.906 3.609 1 94.62 52 GLU B N 1
ATOM 1597 C CA . GLU B 1 52 ? 13.195 21.281 2.203 1 94.62 52 GLU B CA 1
ATOM 1598 C C . GLU B 1 52 ? 14.039 20.297 1.416 1 94.62 52 GLU B C 1
ATOM 1600 O O . GLU B 1 52 ? 14.922 19.641 1.975 1 94.62 52 GLU B O 1
ATOM 1605 N N . ALA B 1 53 ? 13.773 20.125 0.215 1 94.56 53 ALA B N 1
ATOM 1606 C CA . ALA B 1 53 ? 14.453 19.125 -0.604 1 94.56 53 ALA B CA 1
ATOM 1607 C C . ALA B 1 53 ? 14.438 19.531 -2.078 1 94.56 53 ALA B C 1
ATOM 1609 O O . ALA B 1 53 ? 13.578 20.297 -2.51 1 94.56 53 ALA B O 1
ATOM 1610 N N . ARG B 1 54 ? 15.398 18.969 -2.766 1 94.38 54 ARG B N 1
ATOM 1611 C CA . ARG B 1 54 ? 15.375 19.047 -4.223 1 94.38 54 ARG B CA 1
ATOM 1612 C C . ARG B 1 54 ? 14.391 18.047 -4.816 1 94.38 54 ARG B C 1
ATOM 1614 O O . ARG B 1 54 ? 14.148 16.984 -4.238 1 94.38 54 ARG B O 1
ATOM 1621 N N . PRO B 1 55 ? 13.844 18.453 -5.98 1 93.25 55 PRO B N 1
ATOM 1622 C CA . PRO B 1 55 ? 12.93 17.5 -6.625 1 93.25 55 PRO B CA 1
ATOM 1623 C C . PRO B 1 55 ? 13.547 16.125 -6.82 1 93.25 55 PRO B C 1
ATOM 1625 O O . PRO B 1 55 ? 12.867 15.109 -6.637 1 93.25 55 PRO B O 1
ATOM 1628 N N . SER B 1 56 ? 14.805 16.016 -7.078 1 90.44 56 SER B N 1
ATOM 1629 C CA . SER B 1 56 ? 15.484 14.75 -7.293 1 90.44 56 SER B CA 1
ATOM 1630 C C . SER B 1 56 ? 15.555 13.938 -6.008 1 90.44 56 SER B C 1
ATOM 1632 O O . SER B 1 56 ? 15.43 12.711 -6.035 1 90.44 56 SER B O 1
ATOM 1634 N N . GLU B 1 57 ? 15.711 14.586 -4.934 1 90.81 57 GLU B N 1
ATOM 1635 C CA . GLU B 1 57 ? 15.734 13.93 -3.631 1 90.81 57 GLU B CA 1
ATOM 1636 C C . GLU B 1 57 ? 14.359 13.367 -3.268 1 90.81 57 GLU B C 1
ATOM 1638 O O . GLU B 1 57 ? 14.258 12.273 -2.705 1 90.81 57 GLU B O 1
ATOM 1643 N N . LEU B 1 58 ? 13.375 14.117 -3.562 1 89.62 58 LEU B N 1
ATOM 1644 C CA . LEU B 1 58 ? 12.008 13.672 -3.324 1 89.62 58 LEU B CA 1
ATOM 1645 C C . LEU B 1 58 ? 11.695 12.43 -4.145 1 89.62 58 LEU B C 1
ATOM 1647 O O . LEU B 1 58 ? 11.086 11.477 -3.637 1 89.62 58 LEU B O 1
ATOM 1651 N N . ALA B 1 59 ? 12.109 12.414 -5.359 1 87.88 59 ALA B N 1
ATOM 1652 C CA . ALA B 1 59 ? 11.883 11.281 -6.25 1 87.88 59 ALA B CA 1
ATOM 1653 C C . ALA B 1 59 ? 12.57 10.023 -5.723 1 87.88 59 ALA B C 1
ATOM 1655 O O . ALA B 1 59 ? 11.969 8.945 -5.695 1 87.88 59 ALA B O 1
ATOM 1656 N N . LYS B 1 60 ? 13.797 10.156 -5.242 1 83.44 60 LYS B N 1
ATOM 1657 C CA . LYS B 1 60 ? 14.578 9.047 -4.703 1 83.44 60 LYS B CA 1
ATOM 1658 C C . LYS B 1 60 ? 13.914 8.469 -3.455 1 83.44 60 LYS B C 1
ATOM 1660 O O . LYS B 1 60 ? 13.781 7.25 -3.324 1 83.44 60 LYS B O 1
ATOM 1665 N N . ARG B 1 61 ? 13.414 9.406 -2.602 1 80.69 61 ARG B N 1
ATOM 1666 C CA . ARG B 1 61 ? 12.797 8.969 -1.353 1 80.69 61 ARG B CA 1
ATOM 1667 C C . ARG B 1 61 ? 11.477 8.25 -1.613 1 80.69 61 ARG B C 1
ATOM 1669 O O . ARG B 1 61 ? 11.094 7.352 -0.861 1 80.69 61 ARG B O 1
ATOM 1676 N N . ARG B 1 62 ? 10.781 8.625 -2.605 1 78.44 62 ARG B N 1
ATOM 1677 C CA . ARG B 1 62 ? 9.445 8.094 -2.893 1 78.44 62 ARG B CA 1
ATOM 1678 C C . ARG B 1 62 ? 9.523 6.941 -3.889 1 78.44 62 ARG B C 1
ATOM 1680 O O . ARG B 1 62 ? 8.508 6.32 -4.203 1 78.44 62 ARG B O 1
ATOM 1687 N N . PHE B 1 63 ? 10.695 6.629 -4.383 1 76.06 63 PHE B N 1
ATOM 1688 C CA . PHE B 1 63 ? 10.93 5.586 -5.375 1 76.06 63 PHE B CA 1
ATOM 1689 C C . PHE B 1 63 ? 10 5.762 -6.57 1 76.06 63 PHE B C 1
ATOM 1691 O O . PHE B 1 63 ? 9.359 4.805 -7.012 1 76.06 63 PHE B O 1
ATOM 1698 N N . VAL B 1 64 ? 9.93 6.984 -7.09 1 79.81 64 VAL B N 1
ATOM 1699 C CA . VAL B 1 64 ? 9.188 7.32 -8.305 1 79.81 64 VAL B CA 1
ATOM 1700 C C . VAL B 1 64 ? 10.078 8.141 -9.234 1 79.81 64 VAL B C 1
ATOM 1702 O O . VAL B 1 64 ? 11.141 8.609 -8.836 1 79.81 64 VAL B O 1
ATOM 1705 N N . ASP B 1 65 ? 9.594 8.312 -10.453 1 84.56 65 ASP B N 1
ATOM 1706 C CA . ASP B 1 65 ? 10.344 9.062 -11.453 1 84.56 65 ASP B CA 1
ATOM 1707 C C . ASP B 1 65 ? 10.273 10.562 -11.172 1 84.56 65 ASP B C 1
ATOM 1709 O O . ASP B 1 65 ? 9.258 11.062 -10.688 1 84.56 65 ASP B O 1
ATOM 1713 N N . LEU B 1 66 ? 11.383 11.234 -11.555 1 90.75 66 LEU B N 1
ATOM 1714 C CA . LEU B 1 66 ? 11.461 12.68 -11.375 1 90.75 66 LEU B CA 1
ATOM 1715 C C . LEU B 1 66 ? 10.305 13.375 -12.086 1 90.75 66 LEU B C 1
ATOM 1717 O O . LEU B 1 66 ? 9.781 14.383 -11.602 1 90.75 66 LEU B O 1
ATOM 1721 N N . SER B 1 67 ? 9.914 12.852 -13.164 1 91.5 67 SER B N 1
ATOM 1722 C CA . SER B 1 67 ? 8.82 13.445 -13.93 1 91.5 67 SER B CA 1
ATOM 1723 C C . SER B 1 67 ? 7.523 13.453 -13.133 1 91.5 67 SER B C 1
ATOM 1725 O O . SER B 1 67 ? 6.73 14.391 -13.234 1 91.5 67 SER B O 1
ATOM 1727 N N . VAL B 1 68 ? 7.305 12.445 -12.367 1 84.44 68 VAL B N 1
ATOM 1728 C CA . VAL B 1 68 ? 6.109 12.32 -11.539 1 84.44 68 VAL B CA 1
ATOM 1729 C C . VAL B 1 68 ? 6.145 13.375 -10.43 1 84.44 68 VAL B C 1
ATOM 1731 O O . VAL B 1 68 ? 5.156 14.078 -10.203 1 84.44 68 VAL B O 1
ATOM 1734 N N . VAL B 1 69 ? 7.281 13.477 -9.844 1 89.69 69 VAL B N 1
ATOM 1735 C CA . VAL B 1 69 ? 7.441 14.422 -8.742 1 89.69 69 VAL B CA 1
ATOM 1736 C C . VAL B 1 69 ? 7.316 15.852 -9.273 1 89.69 69 VAL B C 1
ATOM 1738 O O . VAL B 1 69 ? 6.664 16.688 -8.648 1 89.69 69 VAL B O 1
ATOM 1741 N N . SER B 1 70 ? 7.938 16.094 -10.414 1 91.56 70 SER B N 1
ATOM 1742 C CA . SER B 1 70 ? 7.906 17.438 -10.992 1 91.56 70 SER B CA 1
ATOM 1743 C C . SER B 1 70 ? 6.477 17.891 -11.289 1 91.56 70 SER B C 1
ATOM 1745 O O . SER B 1 70 ? 6.105 19.031 -11 1 91.56 70 SER B O 1
ATOM 1747 N N . ARG B 1 71 ? 5.719 17.031 -11.828 1 90.12 71 ARG B N 1
ATOM 1748 C CA . ARG B 1 71 ? 4.32 17.312 -12.117 1 90.12 71 ARG B CA 1
ATOM 1749 C C . ARG B 1 71 ? 3.543 17.609 -10.836 1 90.12 71 ARG B C 1
ATOM 1751 O O . ARG B 1 71 ? 2.756 18.547 -10.781 1 90.12 71 ARG B O 1
ATOM 1758 N N . GLN B 1 72 ? 3.76 16.859 -9.891 1 88.94 72 GLN B N 1
ATOM 1759 C CA . GLN B 1 72 ? 3.076 17.031 -8.609 1 88.94 72 GLN B CA 1
ATOM 1760 C C . GLN B 1 72 ? 3.48 18.344 -7.945 1 88.94 72 GLN B C 1
ATOM 1762 O O . GLN B 1 72 ? 2.637 19.047 -7.379 1 88.94 72 GLN B O 1
ATOM 1767 N N . LEU B 1 73 ? 4.754 18.641 -8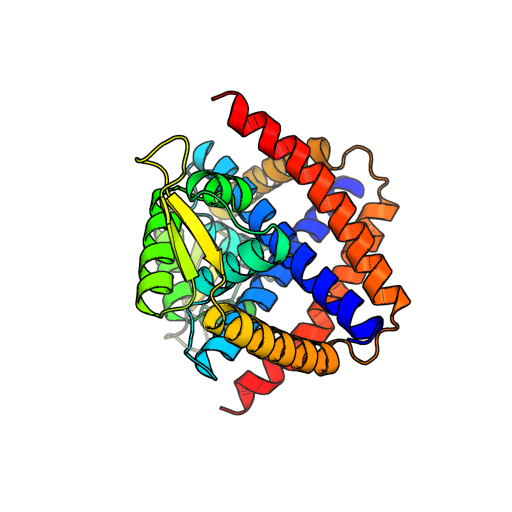.055 1 91.88 73 LEU B N 1
ATOM 1768 C CA . LEU B 1 73 ? 5.246 19.875 -7.477 1 91.88 73 LEU B CA 1
ATOM 1769 C C . LEU B 1 73 ? 4.637 21.094 -8.18 1 91.88 73 LEU B C 1
ATOM 1771 O O . LEU B 1 73 ? 4.312 22.094 -7.535 1 91.88 73 LEU B O 1
ATOM 1775 N N . SER B 1 74 ? 4.562 21.016 -9.469 1 90.69 74 SER B N 1
ATOM 1776 C CA . SER B 1 74 ? 3.93 22.109 -10.219 1 90.69 74 SER B CA 1
ATOM 1777 C C . SER B 1 74 ? 2.492 22.328 -9.758 1 90.69 74 SER B C 1
ATOM 1779 O O . SER B 1 74 ? 2.064 23.469 -9.578 1 90.69 74 SER B O 1
ATOM 1781 N N . GLN B 1 75 ? 1.791 21.297 -9.508 1 88.25 75 GLN B N 1
ATOM 1782 C CA . GLN B 1 75 ? 0.411 21.375 -9.039 1 88.25 75 GLN B CA 1
ATOM 1783 C C . GLN B 1 75 ? 0.338 21.969 -7.641 1 88.25 75 GLN B C 1
ATOM 1785 O O . GLN B 1 75 ? -0.534 22.781 -7.352 1 88.25 75 GLN B O 1
ATOM 1790 N N . LEU B 1 76 ? 1.233 21.578 -6.809 1 91 76 LEU B N 1
ATOM 1791 C CA . LEU B 1 76 ? 1.264 22.047 -5.43 1 91 76 LEU B CA 1
ATOM 1792 C C . LEU B 1 76 ? 1.642 23.531 -5.375 1 91 76 LEU B C 1
ATOM 1794 O O . LEU B 1 76 ? 1.109 24.281 -4.551 1 91 76 LEU B O 1
ATOM 1798 N N . SER B 1 77 ? 2.561 23.828 -6.234 1 92.69 77 SER B N 1
ATOM 1799 C CA . SER B 1 77 ? 2.953 25.234 -6.324 1 92.69 77 SER B CA 1
ATOM 1800 C C . SER B 1 77 ? 1.792 26.109 -6.785 1 92.69 77 SER B C 1
ATOM 1802 O O . SER B 1 77 ? 1.526 27.156 -6.203 1 92.69 77 SER B O 1
ATOM 1804 N N . ALA B 1 78 ? 1.138 25.688 -7.781 1 90.25 78 ALA B N 1
ATOM 1805 C CA . ALA B 1 78 ? -0.016 26.406 -8.305 1 90.25 78 ALA B CA 1
ATOM 1806 C C . ALA B 1 78 ? -1.098 26.562 -7.242 1 90.25 78 ALA B C 1
ATOM 1808 O O . ALA B 1 78 ? -1.801 27.578 -7.211 1 90.25 78 ALA B O 1
ATOM 1809 N N . ALA B 1 79 ? -1.184 25.609 -6.355 1 89 79 ALA B N 1
ATOM 1810 C CA . ALA B 1 79 ? -2.188 25.625 -5.297 1 89 79 ALA B CA 1
ATOM 1811 C C . ALA B 1 79 ? -1.691 26.391 -4.074 1 89 79 ALA B C 1
ATOM 1813 O O . ALA B 1 79 ? -2.408 26.531 -3.08 1 89 79 ALA B O 1
ATOM 1814 N N . GLY B 1 80 ? -0.43 26.859 -4.137 1 92.62 80 GLY B N 1
ATOM 1815 C CA . GLY B 1 80 ? 0.139 27.641 -3.059 1 92.62 80 GLY B CA 1
ATOM 1816 C C . GLY B 1 80 ? 0.56 26.812 -1.864 1 92.62 80 GLY B C 1
ATOM 1817 O O . GLY B 1 80 ? 0.645 27.312 -0.744 1 92.62 80 GLY B O 1
ATOM 1818 N N . MET B 1 81 ? 0.836 25.562 -2.057 1 93.94 81 MET B N 1
ATOM 1819 C CA . MET B 1 81 ? 1.071 24.641 -0.948 1 93.94 81 MET B CA 1
ATOM 1820 C C . MET B 1 81 ? 2.566 24.453 -0.704 1 93.94 81 MET B C 1
ATOM 1822 O O . MET B 1 81 ? 2.967 23.891 0.32 1 93.94 81 MET B O 1
ATOM 1826 N N . ILE B 1 82 ? 3.322 24.828 -1.648 1 95.75 82 ILE B N 1
ATOM 1827 C CA . ILE B 1 82 ? 4.773 24.75 -1.503 1 95.75 82 ILE B CA 1
ATOM 1828 C C . ILE B 1 82 ? 5.406 26.047 -1.993 1 95.75 82 ILE B C 1
ATOM 1830 O O . ILE B 1 82 ? 4.77 26.828 -2.711 1 95.75 82 ILE B O 1
ATOM 1834 N N . ASP B 1 83 ? 6.602 26.25 -1.572 1 95.88 83 ASP B N 1
ATOM 1835 C CA . ASP B 1 83 ? 7.461 27.328 -2.049 1 95.88 83 ASP B CA 1
ATOM 1836 C C . ASP B 1 83 ? 8.672 26.781 -2.793 1 95.88 83 ASP B C 1
ATOM 1838 O O . ASP B 1 83 ? 9.18 25.703 -2.453 1 95.88 83 ASP B O 1
ATOM 1842 N N . ARG B 1 84 ? 9.023 27.453 -3.803 1 93.38 84 ARG B N 1
ATOM 1843 C CA . ARG B 1 84 ? 10.18 27.078 -4.605 1 93.38 84 ARG B CA 1
ATOM 1844 C C . ARG B 1 84 ? 11.211 28.203 -4.66 1 93.38 84 ARG B C 1
ATOM 1846 O O . ARG B 1 84 ? 10.852 29.359 -4.816 1 93.38 84 ARG B O 1
ATOM 1853 N N . ARG B 1 85 ? 12.414 27.844 -4.445 1 92.19 85 ARG B N 1
ATOM 1854 C CA . ARG B 1 85 ? 13.492 28.812 -4.605 1 92.19 85 ARG B CA 1
ATOM 1855 C C . ARG B 1 85 ? 14.703 28.188 -5.297 1 92.19 85 ARG B C 1
ATOM 1857 O O . ARG B 1 85 ? 14.922 26.984 -5.195 1 92.19 85 ARG B O 1
ATOM 1864 N N . PRO B 1 86 ? 15.461 28.969 -6.098 1 89.88 86 PRO B N 1
ATOM 1865 C CA . PRO B 1 86 ? 16.672 28.438 -6.73 1 89.88 86 PRO B CA 1
ATOM 1866 C C . PRO B 1 86 ? 17.719 27.984 -5.715 1 89.88 86 PRO B C 1
ATOM 1868 O O . PRO B 1 86 ? 17.875 28.609 -4.664 1 89.88 86 PRO B O 1
ATOM 1871 N N . ALA B 1 87 ? 18.328 26.875 -6.055 1 85.81 87 ALA B N 1
ATOM 1872 C CA . ALA B 1 87 ? 19.422 26.422 -5.211 1 85.81 87 ALA B CA 1
ATOM 1873 C C . ALA B 1 87 ? 20.641 27.344 -5.352 1 85.81 87 ALA B C 1
ATOM 1875 O O . ALA B 1 87 ? 20.984 27.75 -6.461 1 85.81 87 ALA B O 1
ATOM 1876 N N . PRO B 1 88 ? 21.141 27.703 -4.258 1 80.69 88 PRO B N 1
ATOM 1877 C CA . PRO B 1 88 ? 22.25 28.672 -4.305 1 80.69 88 PRO B CA 1
ATOM 1878 C C . PRO B 1 88 ? 23.438 28.172 -5.133 1 80.69 88 PRO B C 1
ATOM 1880 O O . PRO B 1 88 ? 24.078 28.953 -5.832 1 80.69 88 PRO B O 1
ATOM 1883 N N . GLU B 1 89 ? 23.703 26.922 -5.086 1 80.75 89 GLU B N 1
ATOM 1884 C CA . GLU B 1 89 ? 24.922 26.391 -5.703 1 80.75 89 GLU B CA 1
ATOM 1885 C C . GLU B 1 89 ? 24.672 25.969 -7.148 1 80.75 89 GLU B C 1
ATOM 1887 O O . GLU B 1 89 ? 25.609 25.75 -7.91 1 80.75 89 GLU B O 1
ATOM 1892 N N . ASP B 1 90 ? 23.5 25.734 -7.461 1 69.69 90 ASP B N 1
ATOM 1893 C CA . ASP B 1 90 ? 23.109 25.266 -8.789 1 69.69 90 ASP B CA 1
ATOM 1894 C C . ASP B 1 90 ? 21.812 25.938 -9.242 1 69.69 90 ASP B C 1
ATOM 1896 O O . ASP B 1 90 ? 20.719 25.516 -8.867 1 69.69 90 ASP B O 1
ATOM 1900 N N . GLY B 1 91 ? 21.906 27.031 -9.922 1 67.44 91 GLY B N 1
ATOM 1901 C CA . GLY B 1 91 ? 20.766 27.812 -10.367 1 67.44 91 GLY B CA 1
ATOM 1902 C C . GLY B 1 91 ? 19.719 26.984 -11.109 1 67.44 91 GLY B C 1
ATOM 1903 O O . GLY B 1 91 ? 18.562 27.375 -11.203 1 67.44 91 GLY B O 1
ATOM 1904 N N . ARG B 1 92 ? 20.141 25.812 -11.555 1 74.06 92 ARG B N 1
ATOM 1905 C CA . ARG B 1 92 ? 19.203 24.984 -12.312 1 74.06 92 ARG B CA 1
ATOM 1906 C C . ARG B 1 92 ? 18.406 24.078 -11.391 1 74.06 92 ARG B C 1
ATOM 1908 O O . ARG B 1 92 ? 17.344 23.578 -11.773 1 74.06 92 ARG B O 1
ATOM 1915 N N . ALA B 1 93 ? 18.969 24.062 -10.195 1 84.12 93 ALA B N 1
ATOM 1916 C CA . ALA B 1 93 ? 18.25 23.219 -9.242 1 84.12 93 ALA B CA 1
ATOM 1917 C C . ALA B 1 93 ? 17.344 24.062 -8.336 1 84.12 93 ALA B C 1
ATOM 1919 O O . ALA B 1 93 ? 17.625 25.234 -8.094 1 84.12 93 ALA B O 1
ATOM 1920 N N . SER B 1 94 ? 16.234 23.578 -8.109 1 92.31 94 SER B N 1
ATOM 1921 C CA . SER B 1 94 ? 15.305 24.281 -7.223 1 92.31 94 SER B CA 1
ATOM 1922 C C . SER B 1 94 ? 15.195 23.578 -5.875 1 92.31 94 SER B C 1
ATOM 1924 O O . SER B 1 94 ? 15.422 22.375 -5.781 1 92.31 94 SER B O 1
ATOM 1926 N N . ILE B 1 95 ? 14.984 24.375 -4.855 1 95.06 95 ILE B N 1
ATOM 1927 C CA . ILE B 1 95 ? 14.703 23.875 -3.518 1 95.06 95 ILE B CA 1
ATOM 1928 C C . ILE B 1 95 ? 13.227 24.078 -3.189 1 95.06 95 ILE B C 1
ATOM 1930 O O . ILE B 1 95 ? 12.695 25.172 -3.352 1 95.06 95 ILE B O 1
ATOM 1934 N N . ILE B 1 96 ? 12.648 23 -2.748 1 96.62 96 ILE B N 1
ATOM 1935 C CA . ILE B 1 96 ? 11.219 23 -2.459 1 96.62 96 ILE B CA 1
ATOM 1936 C C . ILE B 1 96 ? 11 23 -0.948 1 96.62 96 ILE B C 1
ATOM 1938 O O . ILE B 1 96 ? 11.672 22.281 -0.214 1 96.62 96 ILE B O 1
ATOM 1942 N N . SER B 1 97 ? 10.109 23.859 -0.476 1 96.38 97 SER B N 1
ATOM 1943 C CA . SER B 1 97 ? 9.727 23.875 0.932 1 96.38 97 SER B CA 1
ATOM 1944 C C . SER B 1 97 ? 8.211 23.969 1.092 1 96.38 97 SER B C 1
ATOM 1946 O O . SER B 1 97 ? 7.5 24.312 0.144 1 96.38 97 SER B O 1
ATOM 1948 N N . LEU B 1 98 ? 7.816 23.594 2.27 1 95.06 98 LEU B N 1
ATOM 1949 C CA . LEU B 1 98 ? 6.398 23.703 2.592 1 95.06 98 LEU B CA 1
ATOM 1950 C C . LEU B 1 98 ? 6.004 25.141 2.842 1 95.06 98 LEU B C 1
ATOM 1952 O O . LEU B 1 98 ? 6.715 25.875 3.537 1 95.06 98 LEU B O 1
ATOM 1956 N N . SER B 1 99 ? 4.898 25.562 2.225 1 95.88 99 SER B N 1
ATOM 1957 C CA . SER B 1 99 ? 4.328 26.875 2.551 1 95.88 99 SER B CA 1
ATOM 1958 C C . SER B 1 99 ? 3.479 26.797 3.814 1 95.88 99 SER B C 1
ATOM 1960 O O . SER B 1 99 ? 3.236 25.719 4.348 1 95.88 99 SER B O 1
ATOM 1962 N N . GLU B 1 100 ? 3.066 27.984 4.316 1 95.06 100 GLU B N 1
ATOM 1963 C CA . GLU B 1 100 ? 2.15 28.016 5.453 1 95.06 100 GLU B CA 1
ATOM 1964 C C . GLU B 1 100 ? 0.83 27.328 5.121 1 95.06 100 GLU B C 1
ATOM 1966 O O . GLU B 1 100 ? 0.277 26.594 5.945 1 95.06 100 GLU B O 1
ATOM 1971 N N . ARG B 1 101 ? 0.418 27.547 3.934 1 93.06 101 ARG B N 1
ATOM 1972 C CA . ARG B 1 101 ? -0.817 26.906 3.486 1 93.06 101 ARG B CA 1
ATOM 1973 C C . ARG B 1 101 ? -0.653 25.391 3.398 1 93.06 101 ARG B C 1
ATOM 1975 O O . ARG B 1 101 ? -1.562 24.641 3.762 1 93.06 101 ARG B O 1
ATOM 1982 N N . GLY B 1 102 ? 0.486 25.016 2.906 1 91.69 102 GLY B N 1
ATOM 1983 C CA . GLY B 1 102 ? 0.778 23.594 2.84 1 91.69 102 GLY B CA 1
ATOM 1984 C C . GLY B 1 102 ? 0.799 22.922 4.203 1 91.69 102 GLY B C 1
ATOM 1985 O O . GLY B 1 102 ? 0.266 21.828 4.367 1 91.69 102 GLY B O 1
ATOM 1986 N N . ARG B 1 103 ? 1.31 23.594 5.137 1 92.38 103 ARG B N 1
ATOM 1987 C CA . ARG B 1 103 ? 1.372 23.078 6.5 1 92.38 103 ARG B CA 1
ATOM 1988 C C . ARG B 1 103 ? -0.023 22.953 7.105 1 92.38 103 ARG B C 1
ATOM 1990 O O . ARG B 1 103 ? -0.336 21.953 7.754 1 92.38 103 ARG B O 1
ATOM 1997 N N . ALA B 1 104 ? -0.8 23.953 6.891 1 90.62 104 ALA B N 1
ATOM 1998 C CA . ALA B 1 104 ? -2.166 23.953 7.406 1 90.62 104 ALA B CA 1
ATOM 1999 C C . ALA B 1 104 ? -2.969 22.781 6.82 1 90.62 104 ALA B C 1
ATOM 2001 O O . ALA B 1 104 ? -3.75 22.141 7.523 1 90.62 104 ALA B O 1
ATOM 2002 N N . GLU B 1 105 ? -2.742 22.578 5.543 1 87.19 105 GLU B N 1
ATOM 2003 C CA . GLU B 1 105 ? -3.439 21.484 4.875 1 87.19 105 GLU B CA 1
ATOM 2004 C C . GLU B 1 105 ? -3.012 20.141 5.438 1 87.19 105 GLU B C 1
ATOM 2006 O O . GLU B 1 105 ? -3.846 19.25 5.656 1 87.19 105 GLU B O 1
ATOM 2011 N N . LEU B 1 106 ? -1.755 19.969 5.703 1 86.88 106 LEU B N 1
ATOM 2012 C CA . LEU B 1 106 ? -1.246 18.734 6.289 1 86.88 106 LEU B CA 1
ATOM 2013 C C . LEU B 1 106 ? -1.826 18.516 7.68 1 86.88 106 LEU B C 1
ATOM 2015 O O . LEU B 1 106 ? -2.17 17.391 8.047 1 86.88 106 LEU B O 1
ATOM 2019 N N . ASP B 1 107 ? -1.945 19.531 8.398 1 88.19 107 ASP B N 1
ATOM 2020 C CA . ASP B 1 107 ? -2.492 19.453 9.742 1 88.19 107 ASP B CA 1
ATOM 2021 C C . ASP B 1 107 ? -3.953 19 9.719 1 88.19 107 ASP B C 1
ATOM 2023 O O . ASP B 1 107 ? -4.383 18.203 10.555 1 88.19 107 ASP B O 1
ATOM 2027 N N . ARG B 1 108 ? -4.664 19.547 8.781 1 86.88 108 ARG B N 1
ATOM 2028 C CA . ARG B 1 108 ? -6.066 19.156 8.625 1 86.88 108 ARG B CA 1
ATOM 2029 C C . ARG B 1 108 ? -6.195 17.688 8.266 1 86.88 108 ARG B C 1
ATOM 2031 O O . ARG B 1 108 ? -7.047 16.984 8.805 1 86.88 108 ARG B O 1
ATOM 2038 N N . ARG B 1 109 ? -5.387 17.25 7.398 1 84.88 109 ARG B N 1
ATOM 2039 C CA . ARG B 1 109 ? -5.418 15.844 6.977 1 84.88 109 ARG B CA 1
ATOM 2040 C C . ARG B 1 109 ? -5.012 14.922 8.125 1 84.88 109 ARG B C 1
ATOM 2042 O O . ARG B 1 109 ? -5.582 13.836 8.281 1 84.88 109 ARG B O 1
ATOM 2049 N N . ARG B 1 110 ? -4.031 15.336 8.852 1 87.06 110 ARG B N 1
ATOM 2050 C CA . ARG B 1 110 ? -3.59 14.57 10.016 1 87.06 110 ARG B CA 1
ATOM 2051 C C . ARG B 1 110 ? -4.719 14.406 11.023 1 87.06 110 ARG B C 1
ATOM 2053 O O . ARG B 1 110 ? -4.898 13.328 11.594 1 87.06 110 ARG B O 1
ATOM 2060 N N . ALA B 1 111 ? -5.461 15.469 11.234 1 89.56 111 ALA B N 1
ATOM 2061 C CA . ALA B 1 111 ? -6.586 15.406 12.164 1 89.56 111 ALA B CA 1
ATOM 2062 C C . ALA B 1 111 ? -7.637 14.406 11.688 1 89.56 111 ALA B C 1
ATOM 2064 O O . ALA B 1 111 ? -8.188 13.648 12.492 1 89.56 111 ALA B O 1
ATOM 2065 N N . GLY B 1 112 ? -7.93 14.43 10.367 1 88.44 112 GLY B N 1
ATOM 2066 C CA . GLY B 1 112 ? -8.852 13.461 9.797 1 88.44 112 GLY B CA 1
ATOM 2067 C C . GLY B 1 112 ? -8.391 12.023 9.953 1 88.44 112 GLY B C 1
ATOM 2068 O O . GLY B 1 112 ? -9.18 11.141 10.281 1 88.44 112 GLY B O 1
ATOM 2069 N N . TYR B 1 113 ? -7.137 11.852 9.789 1 89.06 113 TYR B N 1
ATOM 2070 C CA . TYR B 1 113 ? -6.559 10.523 9.953 1 89.06 113 TYR B CA 1
ATOM 2071 C C . TYR B 1 113 ? -6.664 10.055 11.398 1 89.06 113 TYR B C 1
ATOM 2073 O O . TYR B 1 113 ? -7.023 8.906 11.656 1 89.06 113 TYR B O 1
ATOM 2081 N N . LEU B 1 114 ? -6.348 10.914 12.297 1 92.62 114 LEU B N 1
ATOM 2082 C CA . LEU B 1 114 ? -6.371 10.555 13.711 1 92.62 114 LEU B CA 1
ATOM 2083 C C . LEU B 1 114 ? -7.785 10.195 14.156 1 92.62 114 LEU B C 1
ATOM 2085 O O . LEU B 1 114 ? -7.98 9.25 14.922 1 92.62 114 LEU B O 1
ATOM 2089 N N . ASP B 1 115 ? -8.766 10.914 13.609 1 91.94 115 ASP B N 1
ATOM 2090 C CA . ASP B 1 115 ? -10.164 10.602 13.906 1 91.94 115 ASP B CA 1
ATOM 2091 C C . ASP B 1 115 ? -10.547 9.219 13.391 1 91.94 115 ASP B C 1
ATOM 2093 O O . ASP B 1 115 ? -11.172 8.438 14.109 1 91.94 115 ASP B O 1
ATOM 2097 N N . PHE B 1 116 ? -10.156 8.953 12.195 1 91.5 116 PHE B N 1
ATOM 2098 C CA . PHE B 1 116 ? -10.43 7.664 11.578 1 91.5 116 PHE B CA 1
ATOM 2099 C C . PHE B 1 116 ? -9.766 6.535 12.352 1 91.5 116 PHE B C 1
ATOM 2101 O O . PHE B 1 116 ? -10.391 5.508 12.625 1 91.5 116 PHE B O 1
ATOM 2108 N N . MET B 1 117 ? -8.469 6.723 12.742 1 93 117 MET B N 1
ATOM 2109 C CA . MET B 1 117 ? -7.707 5.691 13.445 1 93 117 MET B CA 1
ATOM 2110 C C . MET B 1 117 ? -8.273 5.457 14.836 1 93 117 MET B C 1
ATOM 2112 O O . MET B 1 117 ? -8.25 4.332 15.344 1 93 117 MET B O 1
ATOM 2116 N N . GLU B 1 118 ? -8.766 6.5 15.383 1 93.12 118 GLU B N 1
ATOM 2117 C CA . GLU B 1 118 ? -9.414 6.348 16.688 1 93.12 118 GL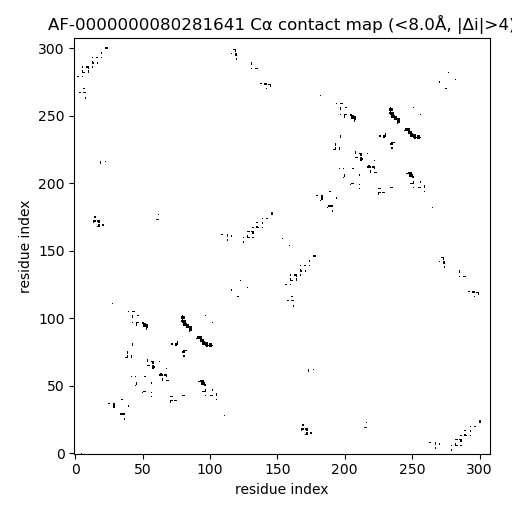U B CA 1
ATOM 2118 C C . GLU B 1 118 ? -10.648 5.453 16.578 1 93.12 118 GLU B C 1
ATOM 2120 O O . GLU B 1 118 ? -10.883 4.602 17.438 1 93.12 118 GLU B O 1
ATOM 2125 N N . ARG B 1 119 ? -11.414 5.586 15.539 1 93.38 119 ARG B N 1
ATOM 2126 C CA . ARG B 1 119 ? -12.594 4.754 15.32 1 93.38 119 ARG B CA 1
ATOM 2127 C C . ARG B 1 119 ? -12.195 3.309 15.031 1 93.38 119 ARG B C 1
ATOM 2129 O O . ARG B 1 119 ? -12.875 2.377 15.461 1 93.38 119 ARG B O 1
ATOM 2136 N N . ALA B 1 120 ? -11.109 3.156 14.352 1 94.19 120 ALA B N 1
ATOM 2137 C CA . ALA B 1 120 ? -10.719 1.825 13.891 1 94.19 120 ALA B CA 1
ATOM 2138 C C . ALA B 1 120 ? -9.922 1.085 14.953 1 94.19 120 ALA B C 1
ATOM 2140 O O . ALA B 1 120 ? -10.094 -0.122 15.148 1 94.19 120 ALA B O 1
ATOM 2141 N N . LEU B 1 121 ? -9.008 1.841 15.703 1 95.19 121 LEU B N 1
ATOM 2142 C CA . LEU B 1 121 ? -8.047 1.186 16.578 1 95.19 121 LEU B CA 1
ATOM 2143 C C . LEU B 1 121 ? -8.164 1.714 18 1 95.19 121 LEU B C 1
ATOM 2145 O O . LEU B 1 121 ? -7.246 1.555 18.812 1 95.19 121 LEU B O 1
ATOM 2149 N N . GLY B 1 122 ? -9.234 2.379 18.266 1 92.62 122 GLY B N 1
ATOM 2150 C CA . GLY B 1 122 ? -9.438 2.967 19.594 1 92.62 122 GLY B CA 1
ATOM 2151 C C . GLY B 1 122 ? -9.328 1.959 20.719 1 92.62 122 GLY B C 1
ATOM 2152 O O . GLY B 1 122 ? -9 2.32 21.844 1 92.62 122 GLY B O 1
ATOM 2153 N N . ASP B 1 123 ? -9.555 0.68 20.422 1 94.56 123 ASP B N 1
ATOM 2154 C CA . ASP B 1 123 ? -9.516 -0.373 21.438 1 94.56 123 ASP 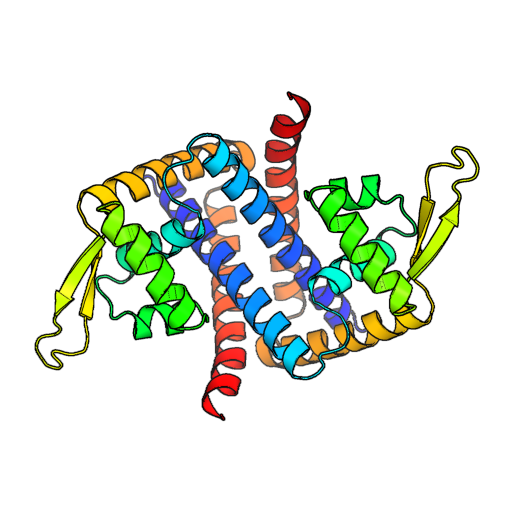B CA 1
ATOM 2155 C C . ASP B 1 123 ? -8.109 -0.946 21.578 1 94.56 123 ASP B C 1
ATOM 2157 O O . ASP B 1 123 ? -7.855 -1.774 22.453 1 94.56 123 ASP B O 1
ATOM 2161 N N . TRP B 1 124 ? -7.23 -0.55 20.734 1 96.62 124 TRP B N 1
ATOM 2162 C CA . TRP B 1 124 ? -5.848 -0.99 20.859 1 96.62 124 TRP B CA 1
ATOM 2163 C C . TRP B 1 124 ? -5.105 -0.175 21.906 1 96.62 124 TRP B C 1
ATOM 2165 O O . TRP B 1 124 ? -5.281 1.043 22 1 96.62 124 TRP B O 1
ATOM 2175 N N . THR B 1 125 ? -4.289 -0.817 22.703 1 96.06 125 THR B N 1
ATOM 2176 C CA . THR B 1 125 ? -3.4 -0.08 23.594 1 96.06 125 THR B CA 1
ATOM 2177 C C . THR B 1 125 ? -2.316 0.644 22.797 1 96.06 125 THR B C 1
ATOM 2179 O O . THR B 1 125 ? -1.992 0.249 21.688 1 96.06 125 THR B O 1
ATOM 2182 N N . GLU B 1 126 ? -1.769 1.647 23.375 1 95.44 126 GLU B N 1
ATOM 2183 C CA . GLU B 1 126 ? -0.646 2.354 22.766 1 95.44 126 GLU B CA 1
ATOM 2184 C C . GLU B 1 126 ? 0.521 1.406 22.5 1 95.44 126 GLU B C 1
ATOM 2186 O O . GLU B 1 126 ? 1.172 1.494 21.453 1 95.44 126 GLU B O 1
ATOM 2191 N N . GLU B 1 127 ? 0.738 0.497 23.391 1 95.88 127 GLU B N 1
ATOM 2192 C CA . GLU B 1 127 ? 1.833 -0.46 23.266 1 95.88 127 GLU B CA 1
ATOM 2193 C C . GLU B 1 127 ? 1.642 -1.36 22.047 1 95.88 127 GLU B C 1
ATOM 2195 O O . GLU B 1 127 ? 2.598 -1.65 21.328 1 95.88 127 GLU B O 1
ATOM 2200 N N . LYS B 1 128 ? 0.439 -1.783 21.828 1 96.5 128 LYS B N 1
ATOM 2201 C CA . LYS B 1 128 ? 0.132 -2.639 20.672 1 96.5 128 LYS B CA 1
ATOM 2202 C C . LYS B 1 128 ? 0.406 -1.919 19.359 1 96.5 128 LYS B C 1
ATOM 2204 O O . LYS B 1 128 ? 0.983 -2.5 18.438 1 96.5 128 LYS B O 1
ATOM 2209 N N . VAL B 1 129 ? 0.067 -0.609 19.297 1 96.88 129 VAL B N 1
ATOM 2210 C CA . VAL B 1 129 ? 0.289 0.2 18.109 1 96.88 129 VAL B CA 1
ATOM 2211 C C . VAL B 1 129 ? 1.787 0.399 17.891 1 96.88 129 VAL B C 1
ATOM 2213 O O . VAL B 1 129 ? 2.287 0.226 16.781 1 96.88 129 VAL B O 1
ATOM 2216 N N . VAL B 1 130 ? 2.492 0.697 18.938 1 96.38 130 VAL B N 1
ATOM 2217 C CA . VAL B 1 130 ? 3.926 0.962 18.859 1 96.38 130 VAL B CA 1
ATOM 2218 C C . VAL B 1 130 ? 4.66 -0.307 18.422 1 96.38 130 VAL B C 1
ATOM 2220 O O . VAL B 1 130 ? 5.578 -0.254 17.609 1 96.38 130 VAL B O 1
ATOM 2223 N N . ASP B 1 131 ? 4.227 -1.456 18.938 1 96.31 131 ASP B N 1
ATOM 2224 C CA . ASP B 1 131 ? 4.852 -2.729 18.594 1 96.31 131 ASP B CA 1
ATOM 2225 C C . ASP B 1 131 ? 4.695 -3.029 17.094 1 96.31 131 ASP B C 1
ATOM 2227 O O . ASP B 1 131 ? 5.66 -3.395 16.422 1 96.31 131 ASP B O 1
ATOM 2231 N N . LEU B 1 132 ? 3.484 -2.869 16.594 1 97.44 132 LEU B N 1
ATOM 2232 C CA . LEU B 1 132 ? 3.242 -3.074 15.18 1 97.44 132 LEU B CA 1
ATOM 2233 C C . LEU B 1 132 ? 4.086 -2.117 14.344 1 97.44 132 LEU B C 1
ATOM 2235 O O . LEU B 1 132 ? 4.719 -2.529 13.367 1 97.44 132 LEU B O 1
ATOM 2239 N N . THR B 1 133 ? 4.148 -0.877 14.758 1 97 133 THR B N 1
ATOM 2240 C CA . THR B 1 133 ? 4.879 0.157 14.031 1 97 133 THR B CA 1
ATOM 2241 C C . THR B 1 133 ? 6.371 -0.162 13.992 1 97 133 THR B C 1
ATOM 2243 O O . THR B 1 133 ? 7.008 -0.048 12.938 1 97 133 THR B O 1
ATOM 2246 N N . THR B 1 134 ? 6.863 -0.591 15.117 1 96.88 134 THR B N 1
ATOM 2247 C CA . THR B 1 134 ? 8.281 -0.902 15.219 1 96.88 134 THR B CA 1
ATOM 2248 C C . THR B 1 134 ? 8.648 -2.076 14.32 1 96.88 134 THR B C 1
ATOM 2250 O O . THR B 1 134 ? 9.648 -2.027 13.602 1 96.88 134 THR B O 1
ATOM 2253 N N . ARG B 1 135 ? 7.859 -3.115 14.32 1 97.06 135 ARG B N 1
ATOM 2254 C CA . ARG B 1 135 ? 8.117 -4.289 13.492 1 97.06 135 ARG B CA 1
ATOM 2255 C C . ARG B 1 135 ? 8 -3.957 12.008 1 97.06 135 ARG B C 1
ATOM 2257 O O . ARG B 1 135 ? 8.789 -4.438 11.195 1 97.06 135 ARG B O 1
ATOM 2264 N N . LEU B 1 136 ? 7.012 -3.145 11.664 1 97 136 LEU B N 1
ATOM 2265 C CA . LEU B 1 136 ? 6.848 -2.684 10.289 1 97 136 LEU B CA 1
ATOM 2266 C C . LEU B 1 136 ? 8.062 -1.883 9.836 1 97 136 LEU B C 1
ATOM 2268 O O . LEU B 1 136 ? 8.547 -2.053 8.711 1 97 136 LEU B O 1
ATOM 2272 N N . ALA B 1 137 ? 8.539 -1.02 10.727 1 95.75 137 ALA B N 1
ATOM 2273 C CA . ALA B 1 137 ? 9.703 -0.199 10.414 1 95.75 137 ALA B CA 1
ATOM 2274 C C . ALA B 1 137 ? 10.93 -1.067 10.148 1 95.75 137 ALA B C 1
ATOM 2276 O O . ALA B 1 137 ? 11.703 -0.795 9.227 1 95.75 137 ALA B O 1
ATOM 2277 N N . GLU B 1 138 ? 11.133 -2.096 10.977 1 97.12 138 GLU B N 1
ATOM 2278 C CA . GLU B 1 138 ? 12.234 -3.027 10.773 1 97.12 138 GLU B CA 1
ATOM 2279 C C . GLU B 1 138 ? 12.125 -3.734 9.422 1 97.12 138 GLU B C 1
ATOM 2281 O O . GLU B 1 138 ? 13.109 -3.857 8.695 1 97.12 138 GLU B O 1
ATOM 2286 N N . MET B 1 139 ? 10.922 -4.223 9.133 1 97.25 139 MET B N 1
ATOM 2287 C CA . MET B 1 139 ? 10.68 -4.875 7.844 1 97.25 139 MET B CA 1
ATOM 2288 C C . MET B 1 139 ? 10.984 -3.928 6.691 1 97.25 139 MET B C 1
ATOM 2290 O O . MET B 1 139 ? 11.68 -4.305 5.742 1 97.25 139 MET B O 1
ATOM 2294 N N . ASN B 1 140 ? 10.398 -2.688 6.777 1 94.88 140 ASN B N 1
ATOM 2295 C CA . ASN B 1 140 ? 10.602 -1.7 5.723 1 94.88 140 ASN B CA 1
ATOM 2296 C C . ASN B 1 140 ? 12.086 -1.42 5.504 1 94.88 140 ASN B C 1
ATOM 2298 O O . ASN B 1 140 ? 12.539 -1.297 4.363 1 94.88 140 ASN B O 1
ATOM 2302 N N . LYS B 1 141 ? 12.812 -1.287 6.586 1 94.31 141 LYS B N 1
ATOM 2303 C CA . LYS B 1 141 ? 14.25 -1.062 6.512 1 94.31 141 LYS B CA 1
ATOM 2304 C C . LYS B 1 141 ? 14.945 -2.195 5.762 1 94.31 141 LYS B C 1
ATOM 2306 O O . LYS B 1 141 ? 15.766 -1.948 4.879 1 94.31 141 LYS B O 1
ATOM 2311 N N . ASP B 1 142 ? 14.664 -3.451 6.102 1 95.31 142 ASP B N 1
ATOM 2312 C CA . ASP B 1 142 ? 15.305 -4.613 5.492 1 95.31 142 ASP B CA 1
ATOM 2313 C C . ASP B 1 142 ? 14.922 -4.742 4.02 1 95.31 142 ASP B C 1
ATOM 2315 O O . ASP B 1 142 ? 15.766 -5.07 3.184 1 95.31 142 ASP B O 1
ATOM 2319 N N . ILE B 1 143 ? 13.664 -4.469 3.705 1 93.5 143 ILE B N 1
ATOM 2320 C CA . ILE B 1 143 ? 13.211 -4.539 2.322 1 93.5 143 ILE B CA 1
ATOM 2321 C C . ILE B 1 143 ? 13.875 -3.439 1.5 1 93.5 143 ILE B C 1
ATOM 2323 O O . ILE B 1 143 ? 14.312 -3.676 0.369 1 93.5 143 ILE B O 1
ATOM 2327 N N . ARG B 1 144 ? 13.922 -2.234 2.018 1 89.06 144 ARG B N 1
ATOM 2328 C CA . ARG B 1 144 ? 14.578 -1.118 1.34 1 89.06 144 ARG B CA 1
ATOM 2329 C C . ARG B 1 144 ? 16.016 -1.454 0.994 1 89.06 144 ARG B C 1
ATOM 2331 O O . ARG B 1 144 ? 16.516 -1.086 -0.076 1 89.06 144 ARG B O 1
ATOM 2338 N N . ALA B 1 145 ? 16.719 -2.068 1.873 1 90.31 145 ALA B N 1
ATOM 2339 C CA . ALA B 1 145 ? 18.125 -2.418 1.676 1 90.31 145 ALA B CA 1
ATOM 2340 C C . ALA B 1 145 ? 18.297 -3.311 0.451 1 90.31 145 ALA B C 1
ATOM 2342 O O . ALA B 1 145 ? 19.266 -3.176 -0.287 1 90.31 145 ALA B O 1
ATOM 2343 N N . VAL B 1 146 ? 17.344 -4.164 0.238 1 90 146 VAL B N 1
ATOM 2344 C CA . VAL B 1 146 ? 17.438 -5.102 -0.876 1 90 146 VAL B CA 1
ATOM 2345 C C . VAL B 1 146 ? 17.031 -4.41 -2.174 1 90 146 VAL B C 1
ATOM 2347 O O . VAL B 1 146 ? 17.625 -4.645 -3.227 1 90 146 VAL B O 1
ATOM 2350 N N . LEU B 1 147 ? 16.016 -3.514 -2.123 1 86.12 147 LEU B N 1
ATOM 2351 C CA . LEU B 1 147 ? 15.539 -2.832 -3.32 1 86.12 147 LEU B CA 1
ATOM 2352 C C . LEU B 1 147 ? 16.531 -1.775 -3.783 1 86.12 147 LEU B C 1
ATOM 2354 O O . LEU B 1 147 ? 16.609 -1.472 -4.977 1 86.12 147 LEU B O 1
ATOM 2358 N N . SER B 1 148 ? 17.156 -1.044 -2.85 1 76.44 148 SER B N 1
ATOM 2359 C CA . SER B 1 148 ? 18.156 -0.029 -3.172 1 76.44 148 SER B CA 1
ATOM 2360 C C . SER B 1 148 ? 19.375 -0.646 -3.861 1 76.44 148 SER B C 1
ATOM 2362 O O . SER B 1 148 ? 20.062 0.024 -4.633 1 76.44 148 SER B O 1
ATOM 2364 N N . VAL B 1 149 ? 19.734 -1.717 -3.43 1 60.06 149 VAL B N 1
ATOM 2365 C CA . VAL B 1 149 ? 20.891 -2.379 -4.043 1 60.06 149 VAL B CA 1
ATOM 2366 C C . VAL B 1 149 ? 20.594 -2.652 -5.516 1 60.06 149 VAL B C 1
ATOM 2368 O O . VAL B 1 149 ? 21.484 -2.541 -6.359 1 60.06 149 VAL B O 1
ATOM 2371 N N . ARG B 1 150 ? 19.531 -3.004 -5.922 1 55.88 150 ARG B N 1
ATOM 2372 C CA . ARG B 1 150 ? 19.234 -3.268 -7.328 1 55.88 150 ARG B CA 1
ATOM 2373 C C . ARG B 1 150 ? 19.203 -1.973 -8.133 1 55.88 150 ARG B C 1
ATOM 2375 O O . ARG B 1 150 ? 19.281 -1.997 -9.359 1 55.88 150 ARG B O 1
ATOM 2382 N N . THR B 1 151 ? 18.719 -0.896 -7.695 1 50 151 THR B N 1
ATOM 2383 C CA . THR B 1 151 ? 18.703 0.35 -8.453 1 50 151 THR B CA 1
ATOM 2384 C C . THR B 1 151 ? 20.125 0.842 -8.711 1 50 151 THR B C 1
ATOM 2386 O O . THR B 1 151 ? 20.344 1.712 -9.555 1 50 151 THR B O 1
ATOM 2389 N N . CYS B 1 152 ? 21.109 0.784 -7.836 1 35.69 152 CYS B N 1
ATOM 2390 C CA . CYS B 1 152 ? 22.422 1.289 -8.195 1 35.69 152 CYS B CA 1
ATOM 2391 C C . CYS B 1 152 ? 23.031 0.471 -9.328 1 35.69 152 CYS B C 1
ATOM 2393 O O . CYS B 1 152 ? 24.062 0.841 -9.883 1 35.69 152 CYS B O 1
ATOM 2395 N N . GLU B 1 153 ? 22.797 -0.72 -9.438 1 31.98 153 GLU B N 1
ATOM 2396 C CA . GLU B 1 153 ? 23.625 -1.374 -10.445 1 31.98 153 GLU B CA 1
ATOM 2397 C C . GLU B 1 153 ? 23.141 -1.033 -11.859 1 31.98 153 GLU B C 1
ATOM 2399 O O . GLU B 1 153 ? 23.75 -1.455 -12.844 1 31.98 153 GLU B O 1
ATOM 2404 N N . VAL B 1 154 ? 22.016 -0.26 -11.961 1 27.31 154 VAL B N 1
ATOM 2405 C CA . VAL B 1 154 ? 22.078 0.191 -13.352 1 27.31 154 VAL B CA 1
ATOM 2406 C C . VAL B 1 154 ? 23.047 1.36 -13.469 1 27.31 154 VAL B C 1
ATOM 2408 O O . VAL B 1 154 ? 22.969 2.322 -12.703 1 27.31 154 VAL B O 1
#

Secondary structure (DSSP, 8-state):
--HHHHHHHHHHHHHHHHHHHHHHHHHHHHHH--SS-HHHHHHHHHHHHH-SB-HHHHHHHHTS-HHHHHHHHHHHHHTT-EEEEE-SS-TT-EEEEE-HHHHHHHHHHHHHHHHHHHHHHTTS-HHHHHHHHHHHHHHHHHHHHHHHHHHH--/--HHHHHHHHHHHHHHHHHHHHHHHHHHHHHH--SS-HHHHHHHHHHHHH-SB-HHHHHHHHTS-HHHHHHHHHHHHHTT-EEEEE-SS-TTSEEEEE-HHHHHHHHHHHHHHHHHHHHHHTTS-HHHHHHHHHHHHHHHHHHHHHHHHHHHT-

Foldseek 3Di:
DDPVVVVVVVVVVVVVVVVVVVVVLQVVVCVVPVQADPVLLVLLVVCVVPNKDWLVVSCVVVVHDSVSSVVSVVVCVVVVQKDWDADPVHNVIIIIHGDPNNVVVNVVVVVVVVVVCCVVCVVPDPVRVVVVVVVVVVVVVVVCVVVVVVVVVD/DDPVVVVVVVVVVVVVVVVVVVVVLQVVVCVVPVQADPVLLVLLVVCVVPNKDWLVVSCVVVVHDSVSSVVSVVVCVVVVQKDWDADPVHNVIIIIHGDPNNVVVNVVVVVVVVVVCCVVCVVPDPVRVVVVVVVVVVVVVVVCVVVVVVVVVD

InterPro domains:
  IPR000835 MarR-type HTH domain [PF12802] (35-93)
  IPR000835 MarR-type HTH domain [PR00598] (53-69)
  IPR000835 MarR-type HTH domain [PR00598] (70-85)
  IPR000835 MarR-type HTH domain [PR00598] (89-105)
  IPR000835 MarR-type HTH domain [PS50995] (8-141)
  IPR000835 MarR-type HTH domain [SM00347] (29-129)
  IPR036388 Winged helix-like DNA-binding domain superfamily [G3DSA:1.10.10.10] (1-145)
  IPR036390 Winged helix DNA-binding domain superfamily [SSF46785] (7-144)
  IPR052526 HTH-type transcriptional regulators in bedaquiline tolerance [PTHR39515] (28-132)

Sequence (308 aa):
MSSADDARVDLMRELKAASQLQHAWIMQAWQDDPGLHPAAAMLLSDLAKHGEARPSELAKRRFVDLSVVSRQLSQLSAAGMIDRRPAPEDGRASIISLSERGRAELDRRRAGYLDFMERALGDWTEEKVVDLTTRLAEMNKDIRAVLSVRTCEVMSSADDARVDLMRELKAASQLQHAWIMQAWQDDPGLHPAAAMLLSDLAKHGEARPSELAKRRFVDLSVVSRQLSQLSAAGMIDRRPAPEDGRASIISLSERGRAELDRRRAGYLDFMERALGDWTEEKVVDLTTRLAEMNKDIRAVLSVRTCEV

pLDDT: mean 86.44, std 11.69, range [26.89, 97.44]